Protein AF-A0A2E8SA94-F1 (afdb_monomer)

Secondary structure (DSSP, 8-state):
-----------------HHHHHHHHHHHHHHT-SSHHHHHHHHTT----S--S---S-------SS-HHHHHHHHHHTTT--TTS----------EEHHHHHHHHHHHHH---STT---HHHHSHHHHHHHHHHHHHHHHHHHHHTTSEEEEETTEEEEPTT-S-HHHHHHHHHHHHHS---TT-----SSPPP-

Nearest PDB structures (foldseek):
  9f27-assembly1_A  TM=5.426E-01  e=7.382E-01  Pyrococcus abyssi GE5
  1h16-assembly1_A  TM=3.267E-01  e=9.644E+00  Escherichia coli

Structure (mmCIF, N/CA/C/O backbone):
data_AF-A0A2E8SA94-F1
#
_entry.id   AF-A0A2E8SA94-F1
#
loop_
_atom_site.group_PDB
_atom_site.id
_atom_site.type_symbol
_atom_site.label_atom_id
_atom_site.label_alt_id
_atom_site.label_comp_id
_atom_site.label_asym_id
_atom_site.label_entity_id
_atom_site.label_seq_id
_atom_site.pdbx_PDB_ins_code
_atom_site.Cartn_x
_atom_site.Cartn_y
_atom_site.Cartn_z
_atom_site.occupancy
_atom_site.B_iso_or_equiv
_atom_site.auth_seq_id
_atom_site.auth_comp_id
_atom_site.auth_asym_id
_atom_site.auth_atom_id
_atom_site.pdbx_PDB_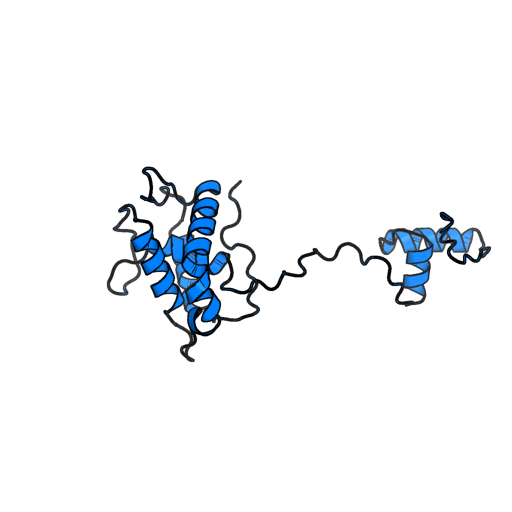model_num
ATOM 1 N N . MET A 1 1 ? 26.915 -44.498 24.559 1.00 33.19 1 MET A N 1
ATOM 2 C CA . MET A 1 1 ? 27.848 -43.756 25.431 1.00 33.19 1 MET A CA 1
ATOM 3 C C . MET A 1 1 ? 28.005 -42.358 24.849 1.00 33.19 1 MET A C 1
ATOM 5 O O . MET A 1 1 ? 28.062 -42.241 23.632 1.00 33.19 1 MET A O 1
ATOM 9 N N . MET A 1 2 ? 27.930 -41.335 25.697 1.00 31.78 2 MET A N 1
ATOM 10 C CA . MET A 1 2 ? 27.998 -39.908 25.361 1.00 31.78 2 MET A CA 1
ATOM 11 C C . MET A 1 2 ? 29.424 -39.448 24.994 1.00 31.78 2 MET A C 1
ATOM 13 O O . MET A 1 2 ? 30.362 -39.855 25.666 1.00 31.78 2 MET A O 1
ATOM 17 N N . VAL A 1 3 ? 29.486 -38.570 23.978 1.00 38.69 3 VAL A N 1
ATOM 18 C CA . VAL A 1 3 ? 30.256 -37.307 23.820 1.00 38.69 3 VAL A CA 1
ATOM 19 C C . VAL A 1 3 ? 31.784 -37.314 24.024 1.00 38.69 3 VAL A C 1
ATOM 21 O O . VAL A 1 3 ? 32.248 -37.439 25.148 1.00 38.69 3 VAL A O 1
ATOM 24 N N . ASP A 1 4 ? 32.532 -36.972 22.960 1.00 34.25 4 ASP A N 1
ATOM 25 C CA . ASP A 1 4 ? 33.248 -35.680 22.926 1.00 34.25 4 ASP A CA 1
ATOM 26 C C . ASP A 1 4 ? 33.405 -35.143 21.482 1.00 34.25 4 ASP A C 1
ATOM 28 O O . ASP A 1 4 ? 34.015 -35.779 20.626 1.00 34.25 4 ASP A O 1
ATOM 32 N N . GLU A 1 5 ? 32.801 -33.983 21.200 1.00 46.50 5 GLU A N 1
ATOM 33 C CA . GLU A 1 5 ? 32.935 -33.221 19.947 1.00 46.50 5 GLU A CA 1
ATOM 34 C C . GLU A 1 5 ? 33.719 -31.930 20.239 1.00 46.50 5 GLU A C 1
ATOM 36 O O . GLU A 1 5 ? 33.147 -30.841 20.345 1.00 46.50 5 GLU A O 1
ATOM 41 N N . SER A 1 6 ? 35.044 -32.011 20.349 1.00 44.12 6 SER A N 1
ATOM 42 C CA . SER A 1 6 ? 35.899 -30.823 20.350 1.00 44.12 6 SER A CA 1
ATOM 43 C C . SER A 1 6 ? 36.385 -30.531 18.923 1.00 44.12 6 SER A C 1
ATOM 45 O O . SER A 1 6 ? 37.249 -31.189 18.355 1.00 44.12 6 SER A O 1
ATOM 47 N N . LYS A 1 7 ? 35.770 -29.519 18.297 1.00 50.12 7 LYS A N 1
ATOM 48 C CA . LYS A 1 7 ? 36.159 -28.971 16.985 1.00 50.12 7 LYS A CA 1
ATOM 49 C C . LYS A 1 7 ? 37.474 -28.195 17.096 1.00 50.12 7 LYS A C 1
ATOM 51 O O . LYS A 1 7 ? 37.457 -26.962 17.156 1.00 50.12 7 LYS A O 1
ATOM 56 N N . GLU A 1 8 ? 38.609 -28.877 17.117 1.00 43.22 8 GLU A N 1
ATOM 57 C CA . GLU A 1 8 ? 39.908 -28.214 17.028 1.00 43.22 8 GLU A CA 1
ATOM 58 C C . GLU A 1 8 ? 40.191 -27.855 15.559 1.00 43.22 8 GLU A C 1
ATOM 60 O O . GLU A 1 8 ? 40.325 -28.712 14.692 1.00 43.22 8 GLU A O 1
ATOM 65 N N . LYS A 1 9 ? 40.157 -26.556 15.236 1.00 57.66 9 LYS A N 1
ATOM 66 C CA . LYS A 1 9 ? 40.514 -26.055 13.900 1.00 57.66 9 LYS A CA 1
ATOM 67 C C . LYS A 1 9 ? 42.035 -26.080 13.771 1.00 57.66 9 LYS A C 1
ATOM 69 O O . LYS A 1 9 ? 42.682 -25.385 14.552 1.00 57.66 9 LYS A O 1
ATOM 74 N N . ASP A 1 10 ? 42.569 -26.773 12.768 1.00 55.94 10 ASP A N 1
ATOM 75 C CA . ASP A 1 10 ? 43.994 -26.730 12.414 1.00 55.94 10 ASP A CA 1
ATOM 76 C C . ASP A 1 10 ? 44.486 -25.276 12.296 1.00 55.94 10 ASP A C 1
ATOM 78 O O . ASP A 1 10 ? 43.977 -24.483 11.497 1.00 55.94 10 ASP A O 1
ATOM 82 N N . ARG A 1 11 ? 45.458 -24.895 13.132 1.00 61.59 11 ARG A N 1
ATOM 83 C CA . ARG A 1 11 ? 46.066 -23.556 13.163 1.00 61.59 11 ARG A CA 1
ATOM 84 C C . ARG A 1 11 ? 47.574 -23.673 12.995 1.00 61.59 11 ARG A C 1
ATOM 86 O O . ARG A 1 11 ? 48.223 -24.439 13.698 1.00 61.59 11 ARG A O 1
ATOM 93 N N . THR A 1 12 ? 48.143 -22.841 12.127 1.00 70.00 12 THR A N 1
ATOM 94 C CA . THR A 1 12 ? 49.596 -22.725 11.937 1.00 70.00 12 THR A CA 1
ATOM 95 C C . THR A 1 12 ? 50.083 -21.367 12.436 1.00 70.00 12 THR A C 1
ATOM 97 O O . THR A 1 12 ? 49.482 -20.335 12.140 1.00 70.00 12 THR A O 1
ATOM 100 N N . HIS A 1 13 ? 51.182 -21.352 13.195 1.00 73.62 13 HIS A N 1
ATOM 101 C CA . HIS A 1 13 ? 51.780 -20.124 13.721 1.00 73.62 13 HIS A CA 1
ATOM 102 C C . HIS A 1 13 ? 52.922 -19.638 12.824 1.00 73.62 13 HIS A C 1
ATOM 104 O O . HIS A 1 13 ? 53.923 -20.329 12.656 1.00 73.62 13 HIS A O 1
ATOM 110 N N . LEU A 1 14 ? 52.793 -18.418 12.296 1.00 72.69 14 LEU A N 1
ATOM 111 C CA . LEU A 1 14 ? 53.833 -17.749 11.513 1.00 72.69 14 LEU A CA 1
ATOM 112 C C . LEU A 1 14 ? 54.508 -16.662 12.352 1.00 72.69 14 LEU A C 1
ATOM 114 O O . LEU A 1 14 ? 53.840 -15.849 12.994 1.00 72.69 14 LEU A O 1
ATOM 118 N N . ARG A 1 15 ? 55.844 -16.632 12.339 1.00 79.19 15 ARG A N 1
ATOM 119 C CA . ARG A 1 15 ? 56.628 -15.541 12.931 1.00 79.19 15 ARG A CA 1
ATOM 120 C C . ARG A 1 15 ? 56.921 -14.502 11.856 1.00 79.19 15 ARG A C 1
ATOM 122 O O . ARG A 1 15 ? 57.431 -14.840 10.796 1.00 79.19 15 ARG A O 1
ATOM 129 N N . VAL A 1 16 ? 56.627 -13.242 12.156 1.00 81.69 16 VAL A N 1
ATOM 130 C CA . VAL A 1 16 ? 56.896 -12.094 11.281 1.00 81.69 16 VAL A CA 1
ATOM 131 C C . VAL A 1 16 ? 57.725 -11.053 12.027 1.00 81.69 16 VAL A C 1
ATOM 133 O O . VAL A 1 16 ? 57.737 -11.028 13.261 1.00 81.69 16 VAL A O 1
ATOM 136 N N . THR A 1 17 ? 58.432 -10.194 11.294 1.00 87.38 17 THR A N 1
ATOM 137 C CA . THR A 1 17 ? 59.214 -9.106 11.895 1.00 87.38 17 THR A CA 1
ATOM 138 C C . THR A 1 17 ? 58.292 -8.033 12.489 1.00 87.38 17 THR A C 1
ATOM 140 O O . THR A 1 17 ? 57.105 -7.940 12.157 1.00 87.38 17 THR A O 1
ATOM 143 N N . LYS A 1 18 ? 58.832 -7.194 13.385 1.00 86.62 18 LYS A N 1
ATOM 144 C CA . LYS A 1 18 ? 58.071 -6.091 14.004 1.00 86.62 18 LYS A CA 1
ATOM 145 C C . LYS A 1 18 ? 57.541 -5.101 12.962 1.00 86.62 18 LYS A C 1
ATOM 147 O O . LYS A 1 18 ? 56.418 -4.624 13.096 1.00 86.62 18 LYS A O 1
ATOM 152 N N . GLU A 1 19 ? 58.323 -4.837 11.921 1.00 88.19 19 GLU A N 1
ATOM 153 C CA . GLU A 1 19 ? 57.958 -3.940 10.821 1.00 88.19 19 GLU A CA 1
ATOM 154 C C . GLU A 1 19 ? 56.791 -4.500 10.004 1.00 88.19 19 GLU A C 1
ATOM 156 O O . GLU A 1 19 ? 55.799 -3.804 9.791 1.00 88.19 19 GLU A O 1
ATOM 161 N N . THR A 1 20 ? 56.847 -5.784 9.630 1.00 81.19 20 THR A N 1
ATOM 162 C CA . THR A 1 20 ? 55.751 -6.453 8.914 1.00 81.19 20 THR A CA 1
ATOM 163 C C . THR A 1 20 ? 54.475 -6.484 9.752 1.00 81.19 20 THR A C 1
ATOM 165 O O . THR A 1 20 ? 53.387 -6.261 9.224 1.00 81.19 20 THR A O 1
ATOM 168 N N . LYS A 1 21 ? 54.592 -6.690 11.071 1.00 85.56 21 LYS A N 1
ATOM 169 C CA . LYS A 1 21 ? 53.446 -6.617 11.984 1.00 85.56 21 LYS A CA 1
ATOM 170 C C . LYS A 1 21 ? 52.814 -5.220 11.988 1.00 85.56 21 LYS A C 1
ATOM 172 O O . LYS A 1 21 ? 51.600 -5.109 11.844 1.00 85.56 21 LYS A O 1
ATOM 177 N N . ALA A 1 22 ? 53.619 -4.164 12.096 1.00 88.19 22 ALA A N 1
ATOM 178 C CA . ALA A 1 22 ? 53.124 -2.786 12.083 1.00 88.19 22 ALA A CA 1
ATOM 179 C C . ALA A 1 22 ? 52.460 -2.416 10.743 1.00 88.19 22 ALA A C 1
ATOM 181 O O . ALA A 1 22 ? 51.414 -1.763 10.720 1.00 88.19 22 ALA A O 1
ATOM 182 N N . ALA A 1 23 ? 53.028 -2.875 9.624 1.00 86.62 23 ALA A N 1
ATOM 183 C CA . ALA A 1 23 ? 52.436 -2.698 8.301 1.00 86.62 23 ALA A CA 1
ATOM 184 C C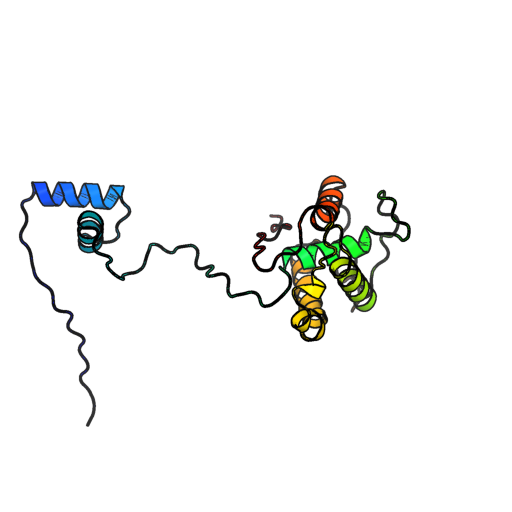 . ALA A 1 23 ? 51.077 -3.410 8.183 1.00 86.62 23 ALA A C 1
ATOM 186 O O . ALA A 1 23 ? 50.117 -2.819 7.682 1.00 86.62 23 ALA A O 1
ATOM 187 N N . LEU A 1 24 ? 50.967 -4.636 8.707 1.00 83.75 24 LEU A N 1
ATOM 188 C CA . LEU A 1 24 ? 49.718 -5.396 8.713 1.00 83.75 24 LEU A CA 1
ATOM 189 C C . LEU A 1 24 ? 48.646 -4.735 9.589 1.00 83.75 24 LEU A C 1
ATOM 191 O O . LEU A 1 24 ? 47.496 -4.639 9.172 1.00 83.75 24 LEU A O 1
ATOM 195 N N . GLU A 1 25 ? 49.008 -4.217 10.764 1.00 85.88 25 GLU A N 1
ATOM 196 C CA . GLU A 1 25 ? 48.082 -3.479 11.637 1.00 85.88 25 GLU A CA 1
ATOM 197 C C . GLU A 1 25 ? 47.567 -2.192 10.971 1.00 85.88 25 GLU A C 1
ATOM 199 O O . GLU A 1 25 ? 46.382 -1.860 11.075 1.00 85.88 25 GLU A O 1
ATOM 204 N N . LYS A 1 26 ? 48.434 -1.475 10.241 1.00 88.19 26 LYS A N 1
ATOM 205 C CA . LYS A 1 26 ? 48.038 -0.299 9.452 1.00 88.19 26 LYS A CA 1
ATOM 206 C C . LYS A 1 26 ? 47.077 -0.685 8.324 1.00 88.19 26 LYS A C 1
ATOM 208 O O . LYS A 1 26 ? 46.043 -0.041 8.157 1.00 88.19 26 LYS A O 1
ATOM 213 N N . TYR A 1 27 ? 47.381 -1.752 7.587 1.00 82.69 27 TYR A N 1
ATOM 214 C CA . TYR A 1 27 ? 46.513 -2.275 6.530 1.00 82.69 27 TYR A CA 1
ATOM 215 C C . TYR A 1 27 ? 45.157 -2.749 7.074 1.00 82.69 27 TYR A C 1
ATOM 217 O O . TYR A 1 27 ? 44.111 -2.447 6.497 1.00 82.69 27 TYR A O 1
ATOM 225 N N . GLN A 1 28 ? 45.151 -3.419 8.230 1.00 80.88 28 GLN A N 1
ATOM 226 C CA . GLN A 1 28 ? 43.938 -3.867 8.908 1.00 80.88 28 GLN A CA 1
ATOM 227 C C . GLN A 1 28 ? 43.015 -2.684 9.239 1.00 80.88 28 GLN A C 1
ATOM 229 O O . GLN A 1 28 ? 41.821 -2.742 8.944 1.00 80.88 28 GLN A O 1
ATOM 234 N N . LYS A 1 29 ? 43.564 -1.594 9.798 1.00 81.56 29 LYS A N 1
ATOM 235 C CA . LYS A 1 29 ? 42.801 -0.369 10.096 1.00 81.56 29 LYS A CA 1
ATOM 236 C C . LYS A 1 29 ? 42.242 0.283 8.833 1.00 81.56 29 LYS A C 1
ATOM 238 O O . LYS A 1 29 ? 41.073 0.654 8.819 1.00 81.56 29 LYS A O 1
ATOM 243 N N . ASN A 1 30 ? 43.046 0.373 7.775 1.00 78.06 30 ASN A N 1
ATOM 244 C CA . ASN A 1 30 ? 42.636 1.000 6.516 1.00 78.06 30 ASN A CA 1
ATOM 245 C C . ASN A 1 30 ? 41.526 0.223 5.792 1.00 78.06 30 ASN A C 1
ATOM 247 O O . ASN A 1 30 ? 40.673 0.829 5.153 1.00 78.06 30 ASN A O 1
ATOM 251 N N . THR A 1 31 ? 41.524 -1.108 5.893 1.00 74.12 31 THR A N 1
ATOM 252 C CA . THR A 1 31 ? 40.539 -1.981 5.226 1.00 74.12 31 THR A CA 1
ATOM 253 C C . THR A 1 31 ? 39.315 -2.305 6.085 1.00 74.12 31 THR A C 1
ATOM 255 O O . THR A 1 31 ? 38.374 -2.932 5.602 1.00 74.12 31 THR A O 1
ATOM 258 N N . GLY A 1 32 ? 39.307 -1.911 7.363 1.00 75.75 32 GLY A N 1
ATOM 259 C CA . GLY A 1 32 ? 38.245 -2.277 8.307 1.00 75.75 32 GLY A CA 1
ATOM 260 C C . GLY A 1 32 ? 38.202 -3.775 8.641 1.00 75.75 32 GLY A C 1
ATOM 261 O O . GLY A 1 32 ? 37.159 -4.288 9.056 1.00 75.75 32 GLY A O 1
ATOM 262 N N . SER A 1 33 ? 39.316 -4.489 8.449 1.00 78.06 33 SER A N 1
ATOM 263 C CA . SER A 1 33 ? 39.426 -5.929 8.708 1.00 78.06 33 SER A CA 1
ATOM 264 C C . SER A 1 33 ? 39.366 -6.223 10.216 1.00 78.06 33 SER A C 1
ATOM 266 O O . SER A 1 33 ? 39.977 -5.526 11.030 1.00 78.06 33 SER A O 1
ATOM 268 N N . LYS A 1 34 ? 38.625 -7.262 10.627 1.00 79.06 34 LYS A N 1
ATOM 269 C CA . LYS A 1 34 ? 38.334 -7.514 12.055 1.00 79.06 34 LYS A CA 1
ATOM 270 C C . LYS A 1 34 ? 39.435 -8.281 12.778 1.00 79.06 34 LYS A C 1
ATOM 272 O O . LYS A 1 34 ? 39.513 -8.217 14.002 1.00 79.06 34 LYS A O 1
ATOM 277 N N . SER A 1 35 ? 40.280 -8.992 12.039 1.00 81.69 35 SER A N 1
ATOM 278 C CA . SER A 1 35 ? 41.414 -9.738 12.576 1.00 81.69 35 SER A CA 1
ATOM 279 C C . SER A 1 35 ? 42.633 -9.634 11.655 1.00 81.69 35 SER A C 1
ATOM 281 O O . SER A 1 35 ? 42.509 -9.281 10.481 1.00 81.69 35 SER A O 1
ATOM 283 N N . ALA A 1 36 ? 43.812 -9.980 12.176 1.00 78.75 36 ALA A N 1
ATOM 284 C CA . ALA A 1 36 ? 45.024 -10.091 11.367 1.00 78.75 36 ALA A CA 1
ATOM 285 C C . ALA A 1 36 ? 44.886 -11.165 10.271 1.00 78.75 36 ALA A C 1
ATOM 287 O O . ALA A 1 36 ? 45.379 -10.975 9.165 1.00 78.75 36 ALA A O 1
ATOM 288 N N . ASN A 1 37 ? 44.159 -12.254 10.545 1.00 78.12 37 ASN A N 1
ATOM 289 C CA . ASN A 1 37 ? 43.902 -13.300 9.555 1.00 78.12 37 ASN A CA 1
ATOM 290 C C . ASN A 1 37 ? 42.972 -12.808 8.438 1.00 78.12 37 ASN A C 1
ATOM 292 O O . ASN A 1 37 ? 43.221 -13.124 7.280 1.00 78.12 37 ASN A O 1
ATOM 296 N N . ASP A 1 38 ? 41.963 -11.989 8.756 1.00 75.62 38 ASP A N 1
ATOM 297 C CA . ASP A 1 38 ? 41.091 -11.360 7.750 1.00 75.62 38 ASP A CA 1
ATOM 298 C C . ASP A 1 38 ? 41.901 -10.401 6.867 1.00 75.62 38 ASP A C 1
ATOM 300 O O . ASP A 1 38 ? 41.734 -10.367 5.652 1.00 75.62 38 ASP A O 1
ATOM 304 N N . ALA A 1 39 ? 42.809 -9.633 7.478 1.00 79.56 39 ALA A N 1
ATOM 305 C CA . ALA A 1 39 ? 43.684 -8.714 6.761 1.00 79.56 39 ALA A CA 1
ATOM 306 C C . ALA A 1 39 ? 44.634 -9.460 5.808 1.00 79.56 39 ALA A C 1
ATOM 308 O O . ALA A 1 39 ? 44.787 -9.048 4.661 1.00 79.56 39 ALA A O 1
ATOM 309 N N . ILE A 1 40 ? 45.226 -10.573 6.255 1.00 80.31 40 ILE A N 1
ATOM 310 C CA . ILE A 1 40 ? 46.081 -11.431 5.420 1.00 80.31 40 ILE A CA 1
ATOM 311 C C . ILE A 1 40 ? 45.269 -12.066 4.287 1.00 80.31 40 ILE A C 1
ATOM 313 O O . ILE A 1 40 ? 45.701 -12.034 3.140 1.00 80.31 40 ILE A O 1
ATOM 317 N N . ALA A 1 41 ? 44.081 -12.595 4.581 1.00 77.88 41 ALA A N 1
ATOM 318 C CA . ALA A 1 41 ? 43.207 -13.194 3.580 1.00 77.88 41 ALA A CA 1
ATOM 319 C C . ALA A 1 41 ? 42.799 -12.199 2.487 1.00 77.88 41 ALA A C 1
ATOM 321 O O . ALA A 1 41 ? 42.881 -12.524 1.308 1.00 77.88 41 ALA A O 1
ATOM 322 N N . ASN A 1 42 ? 42.438 -10.974 2.877 1.00 75.19 42 ASN A N 1
ATOM 323 C CA . ASN A 1 42 ? 42.117 -9.897 1.943 1.00 75.19 42 ASN A CA 1
ATOM 324 C C . ASN A 1 42 ? 43.324 -9.496 1.085 1.00 75.19 42 ASN A C 1
ATOM 326 O O . ASN A 1 42 ? 43.156 -9.187 -0.087 1.00 75.19 42 ASN A O 1
ATOM 330 N N . LEU A 1 43 ? 44.532 -9.479 1.659 1.00 78.81 43 LEU A N 1
ATOM 331 C CA . LEU A 1 43 ? 45.762 -9.125 0.941 1.00 78.81 43 LEU A CA 1
ATOM 332 C C . LEU A 1 43 ? 46.186 -10.205 -0.065 1.00 78.81 43 LEU A C 1
ATOM 334 O O . LEU A 1 43 ? 46.784 -9.888 -1.086 1.00 78.81 43 LEU A O 1
ATOM 338 N N . LEU A 1 44 ? 45.869 -11.466 0.226 1.00 78.38 44 LEU A N 1
ATOM 339 C CA . LEU A 1 44 ? 46.144 -12.616 -0.637 1.00 78.38 44 LEU A CA 1
ATOM 340 C C . LEU A 1 44 ? 44.967 -12.975 -1.561 1.00 78.38 44 LEU A C 1
ATOM 342 O O . LEU A 1 44 ? 45.022 -14.007 -2.222 1.00 78.38 44 LEU A O 1
ATOM 346 N N . GLU A 1 45 ? 43.900 -12.166 -1.567 1.00 71.69 45 GLU A N 1
ATOM 347 C CA . GLU A 1 45 ? 42.654 -12.407 -2.316 1.00 71.69 45 GLU A CA 1
ATOM 348 C C . GLU A 1 45 ? 42.040 -13.800 -2.076 1.00 71.69 45 GLU A C 1
ATOM 350 O O . GLU A 1 45 ? 41.323 -14.353 -2.910 1.00 71.69 45 GLU A O 1
ATOM 355 N N . ILE A 1 46 ? 42.298 -14.384 -0.904 1.00 69.38 46 ILE A N 1
ATOM 356 C CA . ILE A 1 46 ? 41.738 -15.677 -0.527 1.00 69.38 46 ILE A CA 1
ATOM 357 C C . ILE A 1 46 ? 40.280 -15.436 -0.146 1.00 69.38 46 ILE A C 1
ATOM 359 O O . ILE A 1 46 ? 40.005 -14.679 0.791 1.00 69.38 46 ILE A O 1
ATOM 363 N N . ASP A 1 47 ? 39.350 -16.107 -0.837 1.00 56.56 47 ASP A N 1
ATOM 364 C CA . ASP A 1 47 ? 37.916 -16.104 -0.514 1.00 56.56 47 ASP A CA 1
ATOM 365 C C . ASP A 1 47 ? 37.692 -16.856 0.805 1.00 56.56 47 ASP A C 1
ATOM 367 O O . ASP A 1 47 ? 37.251 -18.004 0.875 1.00 56.56 47 ASP A O 1
ATOM 371 N N . THR A 1 48 ? 38.099 -16.219 1.899 1.00 53.06 48 THR A N 1
ATOM 372 C CA . THR A 1 48 ? 37.856 -16.720 3.237 1.00 53.06 48 THR A CA 1
ATOM 373 C C . THR A 1 48 ? 36.377 -16.537 3.506 1.00 53.06 48 THR A C 1
ATOM 375 O O . THR A 1 48 ? 35.874 -15.442 3.748 1.00 53.06 48 THR A O 1
ATOM 378 N N . THR A 1 49 ? 35.640 -17.640 3.455 1.00 49.41 49 THR A N 1
ATOM 379 C CA . THR A 1 49 ? 34.257 -17.704 3.916 1.00 49.41 49 THR A CA 1
ATOM 380 C C . THR A 1 49 ? 34.197 -17.480 5.432 1.00 49.41 49 THR A C 1
ATOM 382 O O . THR A 1 49 ? 33.979 -18.406 6.207 1.00 49.41 49 THR A O 1
ATOM 385 N N . GLN A 1 50 ? 34.387 -16.238 5.876 1.00 46.84 50 GLN A N 1
ATOM 386 C CA . GLN A 1 50 ? 33.962 -15.704 7.166 1.00 46.84 50 GLN A CA 1
ATOM 387 C C . GLN A 1 50 ? 33.471 -14.261 6.988 1.00 46.84 50 GLN A C 1
ATOM 389 O O . GLN A 1 50 ? 33.749 -13.605 5.988 1.00 46.84 50 GLN A O 1
ATOM 394 N N . PRO A 1 51 ? 32.531 -13.838 7.847 1.00 39.84 51 PRO A N 1
ATOM 395 C CA . PRO A 1 51 ? 31.338 -13.145 7.410 1.00 39.84 51 PRO A CA 1
ATOM 396 C C . PRO A 1 51 ? 31.701 -11.758 6.913 1.00 39.84 51 PRO A C 1
ATOM 398 O O . PRO A 1 51 ? 32.030 -10.879 7.719 1.00 39.84 51 PRO A O 1
ATOM 401 N N . LYS A 1 52 ? 31.550 -11.580 5.591 1.00 39.12 52 LYS A N 1
ATOM 402 C CA . LYS A 1 52 ? 31.387 -10.288 4.918 1.00 39.12 52 LYS A CA 1
ATOM 403 C C . LYS A 1 52 ? 30.745 -9.341 5.925 1.00 39.12 52 LYS A C 1
ATOM 405 O O . LYS A 1 52 ? 29.662 -9.659 6.440 1.00 39.12 52 LYS A O 1
ATOM 410 N N . ALA A 1 53 ? 31.455 -8.255 6.268 1.00 39.41 53 ALA A N 1
ATOM 411 C CA . ALA A 1 53 ? 30.921 -7.122 7.026 1.00 39.41 53 ALA A CA 1
ATOM 412 C C . ALA A 1 53 ? 29.449 -7.007 6.678 1.00 39.41 53 ALA A C 1
ATOM 414 O O . ALA A 1 53 ? 29.200 -7.038 5.476 1.00 39.41 53 ALA A O 1
ATOM 415 N N . LYS A 1 54 ? 28.528 -7.036 7.667 1.00 38.72 54 LYS A N 1
ATOM 416 C CA . LYS A 1 54 ? 27.081 -7.173 7.431 1.00 38.72 54 LYS A CA 1
ATOM 417 C C . LYS A 1 54 ? 26.722 -6.300 6.227 1.00 38.72 54 LYS A C 1
ATOM 419 O O . LYS A 1 54 ? 26.439 -5.117 6.389 1.00 38.72 54 LYS A O 1
ATOM 424 N N . LYS A 1 55 ? 26.705 -6.907 5.029 1.00 35.34 55 LYS A N 1
ATOM 425 C CA . LYS A 1 55 ? 25.928 -6.412 3.910 1.00 35.34 55 LYS A CA 1
ATOM 426 C C . LYS A 1 55 ? 24.577 -6.207 4.562 1.00 35.34 55 LYS A C 1
ATOM 428 O O . LYS A 1 55 ? 24.210 -7.103 5.342 1.00 35.34 55 LYS A O 1
ATOM 433 N N . PRO A 1 56 ? 23.902 -5.064 4.364 1.00 34.81 56 PRO A N 1
ATOM 434 C CA . PRO A 1 56 ? 22.574 -4.888 4.916 1.00 34.81 56 PRO A CA 1
ATOM 435 C C . PRO A 1 56 ? 21.849 -6.206 4.661 1.00 34.81 56 PRO A C 1
ATOM 437 O O . PRO A 1 56 ? 21.723 -6.627 3.510 1.00 34.81 56 PRO A O 1
ATOM 440 N N . ARG A 1 57 ? 21.549 -6.965 5.728 1.00 35.59 57 ARG A N 1
ATOM 441 C CA . ARG A 1 57 ? 20.884 -8.268 5.624 1.00 35.59 57 ARG A CA 1
ATOM 442 C C . ARG A 1 57 ? 19.413 -7.971 5.351 1.00 35.59 57 ARG A C 1
ATOM 444 O O . ARG A 1 57 ? 18.540 -8.331 6.121 1.00 35.59 57 ARG A O 1
ATOM 451 N N . ALA A 1 58 ? 19.174 -7.231 4.284 1.00 37.12 58 ALA A N 1
ATOM 452 C CA . ALA A 1 58 ? 18.125 -7.512 3.356 1.00 37.12 58 ALA A CA 1
ATOM 453 C C . ALA A 1 58 ? 18.867 -8.109 2.141 1.00 37.12 58 ALA A C 1
ATOM 455 O O . ALA A 1 58 ? 19.091 -7.457 1.134 1.00 37.12 58 ALA A O 1
ATOM 456 N N . ILE A 1 59 ? 19.336 -9.361 2.197 1.00 35.50 59 ILE A N 1
ATOM 457 C CA . ILE A 1 59 ? 18.503 -10.415 1.592 1.00 35.50 59 ILE A CA 1
ATOM 458 C C . ILE A 1 59 ? 17.051 -9.997 1.762 1.00 35.50 59 ILE A C 1
ATOM 460 O O . ILE A 1 59 ? 16.443 -10.271 2.796 1.00 35.50 59 ILE A O 1
ATOM 464 N N . TYR A 1 60 ? 16.562 -9.184 0.822 1.00 39.59 60 TYR A N 1
ATOM 465 C CA . TYR A 1 60 ? 15.141 -8.964 0.687 1.00 39.59 60 TYR A CA 1
ATOM 466 C C . TYR A 1 60 ? 14.595 -10.377 0.605 1.00 39.59 60 TYR A C 1
ATOM 468 O O . TYR A 1 60 ? 14.846 -11.077 -0.374 1.00 39.59 60 TYR A O 1
ATOM 476 N N . LYS A 1 61 ? 13.985 -10.856 1.699 1.00 37.00 61 LYS A N 1
ATOM 477 C CA . LYS A 1 61 ? 13.120 -12.024 1.614 1.00 37.00 61 LYS A CA 1
ATOM 478 C C . LYS A 1 61 ? 12.255 -11.717 0.410 1.00 37.00 61 LYS A C 1
ATOM 480 O O . LYS A 1 61 ? 11.688 -10.624 0.397 1.00 37.00 61 LYS A O 1
ATOM 485 N N . GLU A 1 62 ? 12.261 -12.589 -0.595 1.00 43.62 62 GLU A N 1
ATOM 486 C CA . GLU A 1 62 ? 11.373 -12.443 -1.741 1.00 43.62 62 GLU A CA 1
ATOM 487 C C . GLU A 1 62 ? 9.995 -12.118 -1.185 1.00 43.62 62 GLU A C 1
ATOM 489 O O . GLU A 1 62 ? 9.346 -12.944 -0.537 1.00 43.62 62 GLU A O 1
ATOM 494 N N . HIS A 1 63 ? 9.608 -10.856 -1.326 1.00 54.16 63 HIS A N 1
ATOM 495 C CA . HIS A 1 63 ? 8.288 -10.431 -0.946 1.00 54.16 63 HIS A CA 1
ATOM 496 C C . HIS A 1 63 ? 7.407 -11.004 -2.040 1.00 54.16 63 HIS A C 1
ATOM 498 O O . HIS A 1 63 ? 7.487 -10.579 -3.192 1.00 54.16 63 HIS A O 1
ATOM 504 N N . LYS A 1 64 ? 6.657 -12.057 -1.711 1.00 67.25 64 LYS A N 1
ATOM 505 C CA . LYS A 1 64 ? 5.802 -12.779 -2.659 1.00 67.25 64 LYS A CA 1
ATOM 506 C C . LYS A 1 64 ? 4.531 -11.977 -2.957 1.00 67.25 64 LYS A C 1
ATOM 508 O O . LYS A 1 64 ? 3.434 -12.487 -2.777 1.00 67.25 64 LYS A O 1
ATOM 513 N N . GLY A 1 65 ? 4.668 -10.711 -3.341 1.00 77.75 65 GLY A N 1
ATOM 514 C CA . GLY A 1 65 ? 3.541 -9.814 -3.549 1.00 77.75 65 GLY A CA 1
ATOM 515 C C . GLY A 1 65 ? 3.946 -8.402 -3.940 1.00 77.75 65 GLY A C 1
ATOM 516 O O . GLY A 1 65 ? 5.125 -8.081 -4.087 1.00 77.75 65 GLY A O 1
ATOM 517 N N . VAL A 1 66 ? 2.937 -7.546 -4.068 1.00 84.62 66 VAL A N 1
ATOM 518 C CA . VAL A 1 66 ? 3.114 -6.132 -4.407 1.00 84.62 66 VAL A CA 1
ATOM 519 C C . VAL A 1 66 ? 3.915 -5.425 -3.302 1.00 84.62 66 VAL A C 1
ATOM 521 O O . VAL A 1 66 ? 3.610 -5.624 -2.120 1.00 84.62 66 VAL A O 1
ATOM 524 N N . PRO A 1 67 ? 4.927 -4.597 -3.634 1.00 85.94 67 PRO A N 1
ATOM 525 C CA . PRO A 1 67 ? 5.730 -3.896 -2.636 1.00 85.94 67 PRO A CA 1
ATOM 526 C C . PRO A 1 67 ? 4.882 -3.070 -1.660 1.00 85.94 67 PRO A C 1
ATOM 528 O O . PRO A 1 67 ? 3.942 -2.382 -2.057 1.00 85.94 67 PRO A O 1
ATOM 531 N N . ALA A 1 68 ? 5.259 -3.073 -0.377 1.00 85.75 68 ALA A N 1
ATOM 532 C CA . ALA A 1 68 ? 4.513 -2.389 0.686 1.00 85.75 68 ALA A CA 1
ATOM 533 C C . ALA A 1 68 ? 4.251 -0.905 0.384 1.00 85.75 68 ALA A C 1
ATOM 535 O O . ALA A 1 68 ? 3.160 -0.412 0.644 1.00 85.75 68 ALA A O 1
ATOM 536 N N . ALA A 1 69 ? 5.239 -0.211 -0.190 1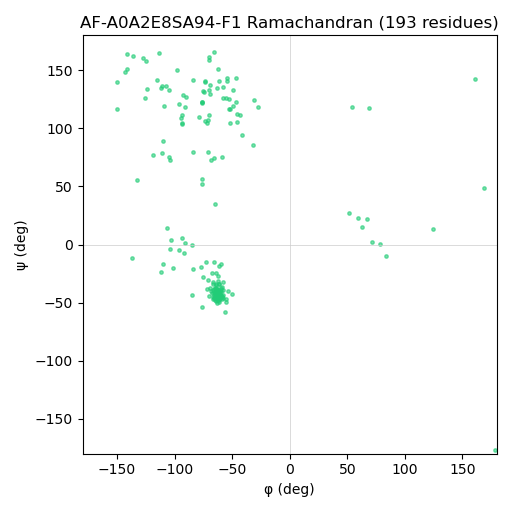.00 84.44 69 ALA A N 1
ATOM 537 C CA . ALA A 1 69 ? 5.128 1.202 -0.539 1.00 84.44 69 ALA A CA 1
ATOM 538 C C . ALA A 1 69 ? 4.065 1.471 -1.617 1.00 84.44 69 ALA A C 1
ATOM 540 O O . ALA A 1 69 ? 3.391 2.494 -1.563 1.00 84.44 69 ALA A O 1
ATOM 541 N N . ILE A 1 70 ? 3.895 0.542 -2.564 1.00 87.62 70 ILE A N 1
ATOM 542 C CA . ILE A 1 70 ? 2.868 0.628 -3.605 1.00 87.62 70 ILE A CA 1
ATOM 543 C C . ILE A 1 70 ? 1.485 0.433 -2.975 1.00 87.62 70 ILE A C 1
ATOM 545 O O . ILE A 1 70 ? 0.577 1.215 -3.234 1.00 87.62 70 ILE A O 1
ATOM 549 N N . VAL A 1 71 ? 1.327 -0.552 -2.085 1.00 90.12 71 VAL A N 1
ATOM 550 C CA . VAL A 1 71 ? 0.048 -0.761 -1.385 1.00 90.12 71 VAL A CA 1
ATOM 551 C C . VAL A 1 71 ? -0.292 0.419 -0.473 1.00 90.12 71 VAL A C 1
ATOM 553 O O . VAL A 1 71 ? -1.434 0.868 -0.462 1.00 90.12 71 VAL A O 1
ATOM 556 N N . ASP A 1 72 ? 0.685 0.965 0.254 1.00 89.50 72 ASP A N 1
ATOM 557 C CA . ASP A 1 72 ? 0.477 2.151 1.088 1.00 89.50 72 ASP A CA 1
ATOM 558 C C . ASP A 1 72 ? 0.018 3.356 0.257 1.00 89.50 72 ASP A C 1
ATOM 560 O O . ASP A 1 72 ? -0.927 4.044 0.640 1.00 89.50 72 ASP A O 1
ATOM 564 N N . ALA A 1 73 ? 0.656 3.589 -0.895 1.00 87.25 73 ALA A N 1
ATOM 565 C CA . ALA A 1 73 ? 0.261 4.645 -1.818 1.00 87.25 73 ALA A CA 1
ATOM 566 C C . ALA A 1 73 ? -1.175 4.436 -2.323 1.00 87.25 73 ALA A C 1
ATOM 568 O O . ALA A 1 73 ? -1.978 5.363 -2.262 1.00 87.25 73 ALA A O 1
ATOM 569 N N . ALA A 1 74 ? -1.534 3.213 -2.728 1.00 89.00 74 ALA A N 1
ATOM 570 C CA . ALA A 1 74 ? -2.895 2.882 -3.156 1.00 89.00 74 ALA A CA 1
ATOM 571 C C . ALA A 1 74 ? -3.941 3.118 -2.048 1.00 89.00 74 ALA A C 1
ATOM 573 O O . ALA A 1 74 ? -5.030 3.618 -2.325 1.00 89.00 74 ALA A O 1
ATOM 574 N N . ILE A 1 75 ? -3.613 2.806 -0.787 1.00 90.88 75 ILE A N 1
ATOM 575 C CA . ILE A 1 75 ? -4.494 3.088 0.356 1.00 90.88 75 ILE A CA 1
ATOM 576 C C . ILE A 1 75 ? -4.702 4.595 0.501 1.00 90.88 75 ILE A C 1
ATOM 578 O O . ILE A 1 75 ? -5.839 5.045 0.582 1.00 90.88 75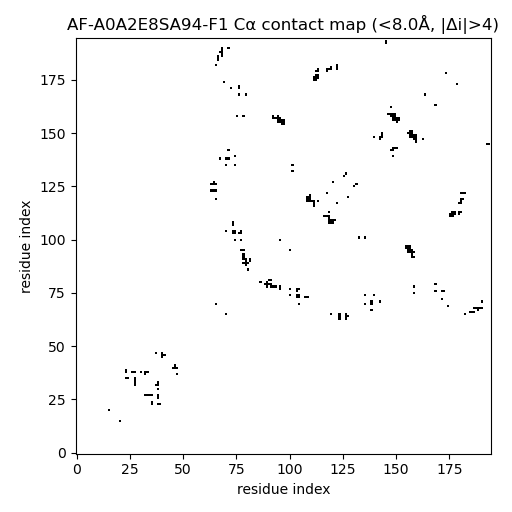 ILE A O 1
ATOM 582 N N . LEU A 1 76 ? -3.629 5.389 0.512 1.00 87.19 76 LEU A N 1
ATOM 583 C CA . LEU A 1 76 ? -3.738 6.840 0.689 1.00 87.19 76 LEU A CA 1
ATOM 584 C C . LEU A 1 76 ? -4.499 7.514 -0.459 1.00 87.19 76 LEU A C 1
ATOM 586 O O . LEU A 1 76 ? -5.266 8.446 -0.223 1.00 87.19 76 LEU A O 1
ATOM 590 N N . LEU A 1 77 ? -4.364 6.995 -1.682 1.00 83.00 77 LEU A N 1
ATOM 591 C CA . LEU A 1 77 ? -5.103 7.492 -2.841 1.00 83.00 77 LEU A CA 1
ATOM 592 C C . LEU A 1 77 ? -6.625 7.265 -2.755 1.00 83.00 77 LEU A C 1
ATOM 594 O O . LEU A 1 77 ? -7.382 7.927 -3.467 1.00 83.00 77 LEU A O 1
ATOM 598 N N . CYS A 1 78 ? -7.111 6.410 -1.845 1.00 85.62 78 CYS A N 1
ATOM 599 C CA . CYS A 1 78 ? -8.551 6.209 -1.631 1.00 85.62 78 CYS A CA 1
ATOM 600 C C . CYS A 1 78 ? -9.285 7.482 -1.163 1.00 85.62 78 CYS A C 1
ATOM 602 O O . CYS A 1 78 ? -10.512 7.549 -1.269 1.00 85.62 78 CYS A O 1
ATOM 604 N N . TRP A 1 79 ? -8.557 8.480 -0.649 1.00 80.19 79 TRP A N 1
ATOM 605 C CA . TRP A 1 79 ? -9.089 9.784 -0.233 1.00 80.19 79 TRP A CA 1
ATOM 606 C C . TRP A 1 79 ? -8.783 10.922 -1.216 1.00 80.19 79 TRP A C 1
ATOM 608 O O . TRP A 1 79 ? -9.235 12.044 -0.995 1.00 80.19 79 TRP A O 1
ATOM 618 N N . THR A 1 80 ? -8.021 10.666 -2.283 1.00 69.94 80 THR A N 1
ATOM 619 C CA . THR A 1 80 ? -7.556 11.709 -3.215 1.00 69.94 80 THR A CA 1
ATOM 620 C C . THR A 1 80 ? -8.194 11.601 -4.597 1.00 69.94 80 THR A C 1
ATOM 622 O O . THR A 1 80 ? -8.272 12.603 -5.304 1.00 69.94 80 THR A O 1
ATOM 625 N N . LEU A 1 81 ? -8.670 10.413 -4.982 1.00 55.53 81 LEU A N 1
ATOM 626 C CA . LEU A 1 81 ? -9.342 10.178 -6.255 1.00 55.53 81 LEU A CA 1
ATOM 627 C C . LEU A 1 81 ? -10.856 10.312 -6.085 1.00 55.53 81 LEU A C 1
ATOM 629 O O . LEU A 1 81 ? -11.491 9.456 -5.465 1.00 55.53 81 LEU A O 1
ATOM 633 N N . ASP A 1 82 ? -11.433 11.358 -6.675 1.00 49.00 82 ASP A N 1
ATOM 634 C CA . ASP A 1 82 ? -12.867 11.395 -6.950 1.00 49.00 82 ASP A CA 1
ATOM 635 C C . ASP A 1 82 ? -13.143 11.002 -8.408 1.00 49.00 82 ASP A C 1
ATOM 637 O O . ASP A 1 82 ? -12.300 11.168 -9.299 1.00 49.00 82 ASP A O 1
ATOM 641 N N . LYS A 1 83 ? -14.317 10.406 -8.633 1.00 42.12 83 LYS A N 1
ATOM 642 C CA . LYS A 1 83 ? -14.770 9.913 -9.942 1.00 42.12 8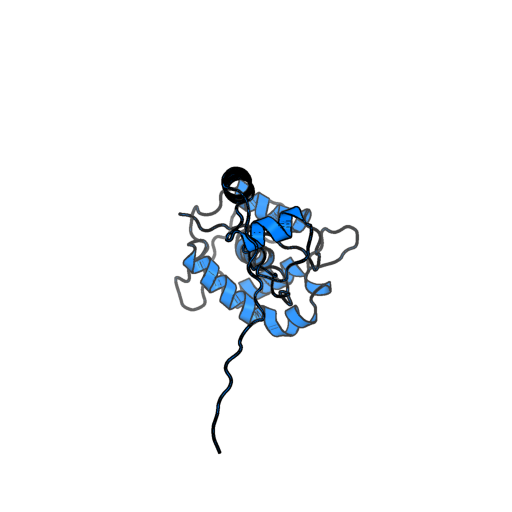3 LYS A CA 1
ATOM 643 C C . LYS A 1 83 ? -14.650 11.037 -10.977 1.00 42.12 83 LYS A C 1
ATOM 645 O O . LYS A 1 83 ? -15.239 12.088 -10.760 1.00 42.12 83 LYS A O 1
ATOM 650 N N . ASN A 1 84 ? -13.947 10.781 -12.087 1.00 41.59 84 ASN A N 1
ATOM 651 C CA . ASN A 1 84 ? -13.938 11.531 -13.367 1.00 41.59 84 ASN A CA 1
ATOM 652 C C . ASN A 1 84 ? -12.568 12.033 -13.868 1.00 41.59 84 ASN A C 1
ATOM 654 O O . ASN A 1 84 ? -12.522 12.790 -14.830 1.00 41.59 84 ASN A O 1
ATOM 658 N N . GLY A 1 85 ? -11.445 11.565 -13.316 1.00 44.81 85 GLY A N 1
ATOM 659 C CA . GLY A 1 85 ? -10.157 11.609 -14.033 1.00 44.81 85 GLY A CA 1
ATOM 660 C C . GLY A 1 85 ? -9.503 12.988 -14.199 1.00 44.81 85 GLY A C 1
ATOM 661 O O . GLY A 1 85 ? -8.426 13.073 -14.780 1.00 44.81 85 GLY A O 1
ATOM 662 N N . THR A 1 86 ? -10.084 14.056 -13.656 1.00 41.44 86 THR A N 1
ATOM 663 C CA . THR A 1 86 ? -9.405 15.345 -13.487 1.00 41.44 86 THR A CA 1
ATOM 664 C C . THR A 1 86 ? -8.816 15.428 -12.089 1.00 41.44 86 THR A C 1
ATOM 666 O O . THR A 1 86 ? -9.531 15.557 -11.096 1.00 41.44 86 THR A O 1
ATOM 669 N N . THR A 1 87 ? -7.492 15.353 -12.022 1.00 53.03 87 THR A N 1
ATOM 670 C CA . THR A 1 87 ? -6.692 15.774 -10.875 1.00 53.03 87 THR A CA 1
ATOM 671 C C . THR A 1 87 ? -7.099 17.200 -10.502 1.00 53.03 87 THR A C 1
ATOM 673 O O . THR A 1 87 ? -6.995 18.082 -11.341 1.00 53.03 87 THR A O 1
ATOM 676 N N . TYR A 1 88 ? -7.652 17.406 -9.303 1.00 44.91 88 TYR A N 1
ATOM 677 C CA . TYR A 1 88 ? -7.299 18.450 -8.327 1.00 44.91 88 TYR A CA 1
ATOM 678 C C . TYR A 1 88 ? -8.413 18.680 -7.287 1.00 44.91 88 TYR A C 1
ATOM 680 O O . TYR A 1 88 ? -9.602 18.711 -7.583 1.00 44.91 88 TYR A O 1
ATOM 688 N N . GLN A 1 89 ? -7.927 18.928 -6.066 1.00 39.22 89 GLN A N 1
ATOM 689 C CA . GLN A 1 89 ? -8.590 19.158 -4.780 1.00 39.22 89 GLN A CA 1
ATOM 690 C C . GLN A 1 89 ? -9.320 17.971 -4.146 1.00 39.22 89 GLN A C 1
ATOM 692 O O . GLN A 1 89 ? -10.324 17.465 -4.632 1.00 39.22 89 GLN A O 1
ATOM 697 N N . ILE A 1 90 ? -8.798 17.621 -2.966 1.00 50.03 90 ILE A N 1
ATOM 698 C CA . ILE A 1 90 ? -9.316 16.697 -1.958 1.00 50.03 90 ILE A CA 1
ATOM 699 C C . ILE A 1 90 ? -10.702 17.190 -1.503 1.00 50.03 90 ILE A C 1
ATOM 701 O O . ILE A 1 90 ? -10.861 17.788 -0.441 1.00 50.03 90 ILE A O 1
ATOM 705 N N . LYS A 1 91 ? -11.731 17.008 -2.328 1.00 37.88 91 LYS A N 1
ATOM 706 C CA . LYS A 1 91 ? -13.125 17.281 -1.969 1.00 37.88 91 LYS A CA 1
ATOM 707 C C . LYS A 1 91 ? -13.826 15.964 -1.709 1.00 37.88 91 LYS A C 1
ATOM 709 O O . LYS A 1 91 ? -14.646 15.494 -2.477 1.00 37.88 91 LYS A O 1
ATOM 714 N N . GLY A 1 92 ? -13.473 15.376 -0.574 1.00 48.75 92 GLY A N 1
ATOM 715 C CA . GLY A 1 92 ? -14.083 14.139 -0.123 1.00 48.75 92 GLY A CA 1
ATOM 716 C C . GLY A 1 92 ? -13.352 13.514 1.050 1.00 48.75 92 GLY A C 1
ATOM 717 O O . GLY A 1 92 ? -13.107 12.313 1.025 1.00 48.75 92 GLY A O 1
ATOM 718 N N . PHE A 1 93 ? -13.041 14.296 2.094 1.00 61.72 93 PHE A N 1
ATOM 719 C CA . PHE A 1 93 ? -12.595 13.813 3.416 1.00 61.72 93 PHE A CA 1
ATOM 720 C C . PHE A 1 93 ? -13.693 13.013 4.141 1.00 61.72 93 PHE A C 1
ATOM 722 O O . PHE A 1 93 ? -13.868 13.111 5.353 1.00 61.72 93 PHE A O 1
ATOM 729 N N . ARG A 1 94 ? -14.501 12.255 3.398 1.00 76.69 94 ARG A N 1
ATOM 730 C CA . ARG A 1 94 ? -15.413 11.302 3.990 1.00 76.69 94 ARG A CA 1
ATOM 731 C C . ARG A 1 94 ? -14.577 10.118 4.435 1.00 76.69 94 ARG A C 1
ATOM 733 O O . ARG A 1 94 ? -13.756 9.592 3.679 1.00 76.69 94 ARG A O 1
ATOM 740 N N . ASP A 1 95 ? -14.822 9.703 5.662 1.00 85.88 95 ASP A N 1
ATOM 741 C CA . ASP A 1 95 ? -14.258 8.474 6.173 1.00 85.88 95 ASP A CA 1
ATOM 742 C C . ASP A 1 95 ? -14.599 7.297 5.253 1.00 85.88 95 ASP A C 1
ATOM 744 O O . ASP A 1 95 ? -15.690 7.225 4.680 1.00 85.88 95 ASP A O 1
ATOM 748 N N . LYS A 1 96 ? -13.653 6.373 5.112 1.00 87.56 96 LYS A N 1
ATOM 749 C CA . LYS A 1 96 ? -13.808 5.182 4.281 1.00 87.56 96 LYS A CA 1
ATOM 750 C C . LYS A 1 96 ? -13.978 3.966 5.164 1.00 87.56 96 LYS A C 1
ATOM 752 O O . LYS A 1 96 ? -13.266 3.774 6.153 1.00 87.56 96 LYS A O 1
ATOM 757 N N . THR A 1 97 ? -14.913 3.112 4.788 1.00 91.69 97 THR A N 1
ATOM 758 C CA . THR A 1 97 ? -15.007 1.770 5.350 1.00 91.69 97 THR A CA 1
ATOM 759 C C . THR A 1 97 ? -13.845 0.908 4.858 1.00 91.69 97 THR A C 1
ATOM 761 O O . THR A 1 97 ? -13.255 1.164 3.806 1.00 91.69 97 THR A O 1
ATOM 764 N N . ARG A 1 98 ? -13.534 -0.171 5.588 1.00 92.12 98 ARG A N 1
ATOM 765 C CA . ARG A 1 98 ? -12.560 -1.184 5.136 1.00 92.12 98 ARG A CA 1
ATOM 766 C C . ARG A 1 98 ? -12.852 -1.675 3.710 1.00 92.12 98 ARG A C 1
ATOM 768 O O . ARG A 1 98 ? -11.928 -1.829 2.921 1.00 92.12 98 ARG A O 1
ATOM 775 N N . VAL A 1 99 ? -14.125 -1.911 3.389 1.00 91.69 99 VAL A N 1
ATOM 776 C CA . VAL A 1 99 ? -14.552 -2.430 2.079 1.00 91.69 99 VAL A CA 1
ATOM 777 C C . VAL A 1 99 ? -14.274 -1.420 0.967 1.00 91.69 99 VAL A C 1
ATOM 779 O O . VAL A 1 99 ? -13.739 -1.792 -0.073 1.00 91.69 99 VAL A O 1
ATOM 782 N N . GLU A 1 100 ? -14.566 -0.138 1.194 1.00 90.69 100 GLU A N 1
ATOM 783 C CA . GLU A 1 100 ? -14.263 0.919 0.222 1.00 90.69 100 GLU A CA 1
ATOM 784 C C . GLU A 1 100 ? -12.757 1.057 -0.025 1.00 90.69 100 GLU A C 1
ATOM 786 O O . GLU A 1 100 ? -12.343 1.227 -1.170 1.00 90.69 100 GLU A O 1
ATOM 791 N N . ILE A 1 101 ? -11.936 0.941 1.024 1.00 91.94 101 ILE A N 1
ATOM 792 C CA . ILE A 1 101 ? -10.472 0.975 0.895 1.00 91.94 101 ILE A CA 1
ATOM 793 C C . ILE A 1 101 ? -9.985 -0.217 0.081 1.00 91.94 101 ILE A C 1
ATOM 795 O O . ILE A 1 101 ? -9.213 -0.044 -0.856 1.00 91.94 101 ILE A O 1
ATOM 799 N N . LEU A 1 102 ? -10.444 -1.423 0.409 1.00 93.12 102 LEU A N 1
ATOM 800 C CA . LEU A 1 102 ? -10.053 -2.631 -0.308 1.00 93.12 102 LEU A CA 1
ATOM 801 C C . LEU A 1 102 ? -10.409 -2.537 -1.798 1.00 93.12 102 LEU A C 1
ATOM 803 O O . LEU A 1 102 ? -9.574 -2.828 -2.654 1.00 93.12 102 LEU A O 1
ATOM 807 N N . GLN A 1 103 ? -11.616 -2.058 -2.113 1.00 90.94 103 GLN A N 1
ATOM 808 C CA . GLN A 1 103 ? -12.046 -1.836 -3.491 1.00 90.94 103 GLN A CA 1
ATOM 809 C C . GLN A 1 103 ? -11.189 -0.774 -4.193 1.00 90.94 103 GLN A C 1
ATOM 811 O O . GLN A 1 103 ? -10.805 -0.963 -5.350 1.00 90.94 103 GLN A O 1
ATOM 816 N N . GLY A 1 104 ? -10.867 0.326 -3.507 1.00 89.44 104 GLY A N 1
ATOM 817 C CA . GLY A 1 104 ? -10.012 1.390 -4.035 1.00 89.44 104 GLY A CA 1
ATOM 818 C C . GLY A 1 104 ? -8.593 0.905 -4.329 1.00 89.44 104 GLY A C 1
ATOM 819 O O . GLY A 1 104 ? -8.078 1.134 -5.425 1.00 89.44 104 GLY A O 1
ATOM 820 N N . VAL A 1 105 ? -7.995 0.149 -3.404 1.00 91.44 105 VAL A N 1
ATOM 821 C CA . VAL A 1 105 ? -6.675 -0.473 -3.581 1.00 91.44 105 VAL A CA 1
ATOM 822 C C . VAL A 1 105 ? -6.702 -1.455 -4.747 1.00 91.44 105 VAL A C 1
ATOM 824 O O . VAL A 1 105 ? -5.867 -1.359 -5.642 1.00 91.44 105 VAL A O 1
ATOM 827 N N . SER A 1 106 ? -7.685 -2.357 -4.781 1.00 91.31 106 SER A N 1
ATOM 828 C CA . SER A 1 106 ? -7.851 -3.335 -5.860 1.00 91.31 106 SER A CA 1
ATOM 829 C C . SER A 1 106 ? -7.943 -2.661 -7.233 1.00 91.31 106 SER A C 1
ATOM 831 O O . SER A 1 106 ? -7.238 -3.044 -8.167 1.00 91.31 106 SER A O 1
ATOM 833 N N . THR A 1 107 ? -8.762 -1.610 -7.337 1.00 89.00 107 THR A N 1
ATOM 834 C CA . THR A 1 107 ? -8.935 -0.826 -8.568 1.00 89.00 107 THR A CA 1
ATOM 835 C C . THR A 1 107 ? -7.627 -0.152 -8.973 1.00 89.00 107 THR A C 1
ATOM 837 O O . THR A 1 107 ? -7.195 -0.283 -10.111 1.00 89.00 107 THR A O 1
ATOM 840 N N . THR A 1 108 ? -6.946 0.502 -8.031 1.00 86.81 108 THR A N 1
ATOM 841 C CA . THR A 1 108 ? -5.685 1.212 -8.292 1.00 86.81 108 THR A CA 1
ATOM 842 C C . THR A 1 108 ? -4.590 0.262 -8.776 1.00 86.81 108 THR A C 1
ATOM 844 O O . THR A 1 108 ? -3.902 0.559 -9.745 1.00 86.81 108 THR A O 1
ATOM 847 N N . LEU A 1 109 ? -4.457 -0.912 -8.153 1.00 88.94 109 LEU A N 1
ATOM 848 C CA . LEU A 1 109 ? -3.472 -1.927 -8.545 1.00 88.94 109 LEU A CA 1
ATOM 849 C C . LEU A 1 109 ? -3.818 -2.646 -9.860 1.00 88.94 109 LEU A C 1
ATOM 851 O O . LEU A 1 109 ? -2.950 -3.312 -10.424 1.00 88.94 109 LEU A O 1
ATOM 855 N N . SER A 1 110 ? -5.064 -2.520 -10.326 1.00 87.81 110 SER A N 1
ATOM 856 C CA . SER A 1 110 ? -5.543 -3.038 -11.614 1.00 87.81 110 SER A CA 1
ATOM 857 C C . SER A 1 110 ? -5.523 -1.979 -12.721 1.00 87.81 110 SER A C 1
ATOM 859 O O . SER A 1 110 ? -5.819 -2.297 -13.868 1.00 87.81 110 SER A O 1
ATOM 861 N N . ASN A 1 111 ? -5.193 -0.726 -12.401 1.00 81.38 111 ASN A N 1
ATOM 862 C CA . ASN A 1 111 ? -5.001 0.311 -13.403 1.00 81.38 111 ASN A CA 1
ATOM 863 C C . ASN A 1 111 ? -3.573 0.237 -13.941 1.00 81.38 111 ASN A C 1
ATOM 865 O O . ASN A 1 111 ? -2.621 0.009 -13.193 1.00 81.38 111 ASN A O 1
ATOM 869 N N . SER A 1 112 ? -3.431 0.462 -15.243 1.00 70.56 112 SER A N 1
ATOM 870 C CA . SER A 1 112 ? -2.136 0.543 -15.901 1.00 70.56 112 SER A CA 1
ATOM 871 C C . SER A 1 112 ? -2.024 1.856 -16.655 1.00 70.56 112 SER A C 1
ATOM 873 O O . SER A 1 112 ? -2.875 2.183 -17.482 1.00 70.56 112 SER A O 1
ATOM 875 N N . PHE A 1 113 ? -0.956 2.587 -16.360 1.00 67.00 113 PHE A N 1
ATOM 876 C CA . PHE A 1 113 ? -0.460 3.681 -17.190 1.00 67.00 113 PHE A CA 1
ATOM 877 C C . PHE A 1 113 ? 0.782 3.245 -17.990 1.00 67.00 113 PHE A C 1
ATOM 879 O O . PHE A 1 113 ? 1.360 4.052 -18.713 1.00 67.00 113 PHE A O 1
ATOM 886 N N . ASP A 1 114 ? 1.173 1.966 -17.880 1.00 67.81 114 ASP A N 1
ATOM 887 C CA . ASP A 1 114 ? 2.214 1.355 -18.704 1.00 67.81 114 ASP A CA 1
ATOM 888 C C . ASP A 1 114 ? 1.684 1.227 -20.147 1.00 67.81 114 ASP A C 1
ATOM 890 O O . ASP A 1 114 ? 0.590 0.688 -20.349 1.00 67.81 114 ASP A O 1
ATOM 894 N N . PRO A 1 115 ? 2.429 1.685 -21.170 1.00 64.06 115 PRO A N 1
ATOM 895 C CA . PRO A 1 115 ? 2.054 1.508 -22.574 1.00 64.06 115 PRO A CA 1
ATOM 896 C C . PRO A 1 115 ? 1.913 0.037 -23.004 1.00 64.06 115 PRO A C 1
ATOM 898 O O . PRO A 1 115 ? 1.312 -0.240 -24.039 1.00 64.06 115 PRO A O 1
ATOM 901 N N . ARG A 1 116 ? 2.448 -0.918 -22.232 1.00 70.25 116 ARG A N 1
ATOM 902 C CA . ARG A 1 116 ? 2.267 -2.369 -22.431 1.00 70.25 116 ARG A CA 1
ATOM 903 C C . ARG A 1 116 ? 1.064 -2.933 -21.670 1.00 70.25 116 ARG A C 1
ATOM 905 O O . ARG A 1 116 ? 0.824 -4.134 -21.734 1.00 70.25 116 ARG A O 1
ATOM 912 N N . HIS A 1 117 ? 0.331 -2.080 -20.956 1.00 66.56 117 HIS A N 1
ATOM 913 C CA . HIS A 1 117 ? -0.853 -2.403 -20.164 1.00 66.56 117 HIS A CA 1
ATOM 914 C C . HIS A 1 117 ? -0.638 -3.433 -19.042 1.00 66.56 117 HIS A C 1
ATOM 916 O O . HIS A 1 117 ? -1.607 -4.040 -18.590 1.00 66.56 117 HIS A O 1
ATOM 922 N N . ASN A 1 118 ? 0.589 -3.620 -18.536 1.00 78.75 118 ASN A N 1
ATOM 923 C CA . ASN A 1 118 ? 0.794 -4.485 -17.371 1.00 78.75 118 ASN A CA 1
ATOM 924 C C . ASN A 1 118 ? 0.293 -3.797 -16.102 1.00 78.75 118 ASN A C 1
ATOM 926 O O . ASN A 1 118 ? 0.524 -2.602 -15.898 1.00 78.75 118 ASN A O 1
ATOM 930 N N . THR A 1 119 ? -0.348 -4.555 -15.218 1.00 84.94 119 THR A N 1
ATOM 931 C CA . THR A 1 119 ? -0.785 -4.076 -13.902 1.00 84.94 119 THR A CA 1
ATOM 932 C C . THR A 1 119 ? -0.025 -4.774 -12.773 1.00 84.94 119 THR A C 1
ATOM 934 O O . THR A 1 119 ? 0.592 -5.830 -12.946 1.00 84.94 119 THR A O 1
ATOM 937 N N . TRP A 1 120 ? -0.092 -4.214 -11.562 1.00 86.81 120 TRP A N 1
ATOM 938 C CA . TRP A 1 120 ? 0.418 -4.899 -10.369 1.00 86.81 120 TRP A CA 1
ATOM 939 C C . TRP A 1 120 ? -0.333 -6.206 -10.100 1.00 86.81 120 TRP A C 1
ATOM 941 O O . TRP A 1 120 ? 0.265 -7.167 -9.610 1.00 86.81 120 TRP A O 1
ATOM 951 N N . LYS A 1 121 ? -1.621 -6.260 -10.452 1.00 88.06 121 LYS A N 1
ATOM 952 C CA . LYS A 1 121 ? -2.434 -7.472 -10.366 1.00 88.06 121 LYS A CA 1
ATOM 953 C C . LYS A 1 121 ? -1.924 -8.574 -11.303 1.00 88.06 121 LYS A C 1
ATOM 955 O O . LYS A 1 121 ? -1.781 -9.707 -10.852 1.00 88.06 121 LYS A O 1
ATOM 960 N N . ASP A 1 122 ? -1.568 -8.243 -12.543 1.00 86.62 122 ASP A N 1
ATOM 961 C CA . ASP A 1 122 ? -1.081 -9.225 -13.532 1.00 86.62 122 ASP A CA 1
ATOM 962 C C . ASP A 1 122 ? 0.273 -9.827 -13.145 1.00 86.62 122 ASP A C 1
ATOM 964 O O . ASP A 1 122 ? 0.560 -10.994 -13.417 1.00 86.62 122 ASP A O 1
ATOM 968 N N . LEU A 1 123 ? 1.118 -9.049 -12.466 1.00 84.56 123 LEU A N 1
ATOM 969 C CA . LEU A 1 123 ? 2.412 -9.533 -11.991 1.00 84.56 123 LEU A CA 1
ATOM 970 C C . LEU A 1 123 ? 2.308 -10.447 -10.770 1.00 84.56 123 LEU A C 1
ATOM 972 O O . LEU A 1 123 ? 3.176 -11.308 -10.583 1.00 84.56 123 LEU A O 1
ATOM 976 N N . TYR A 1 124 ? 1.275 -10.264 -9.948 1.00 85.62 124 TYR A N 1
ATOM 977 C CA . TYR A 1 124 ? 1.093 -10.970 -8.681 1.00 85.62 124 TYR A CA 1
ATOM 978 C C . TYR A 1 124 ? -0.332 -11.535 -8.511 1.00 85.62 124 TYR A C 1
ATOM 980 O O . TYR A 1 124 ? -0.967 -11.276 -7.484 1.00 85.62 124 TYR A O 1
ATOM 988 N N . PRO A 1 125 ? -0.838 -12.352 -9.454 1.00 87.31 125 PRO A N 1
ATOM 989 C CA . PRO A 1 125 ? -2.238 -12.784 -9.460 1.00 87.31 125 PRO A CA 1
ATOM 990 C C . PRO A 1 125 ? -2.593 -13.615 -8.221 1.00 87.31 125 PRO A C 1
ATOM 992 O O . PRO A 1 125 ? -3.552 -13.306 -7.519 1.00 87.31 125 PRO A O 1
ATOM 995 N N . ALA A 1 126 ? -1.754 -14.597 -7.870 1.00 86.94 126 ALA A N 1
ATOM 996 C CA . ALA A 1 126 ? -1.972 -15.442 -6.694 1.00 86.94 126 ALA A CA 1
ATOM 997 C C . ALA A 1 126 ? -1.964 -14.644 -5.380 1.00 86.94 126 ALA A C 1
ATOM 999 O O . ALA A 1 126 ? -2.766 -14.898 -4.488 1.00 86.94 126 ALA A O 1
ATOM 1000 N N . TRP A 1 127 ? -1.078 -13.651 -5.261 1.00 89.00 127 TRP A N 1
ATOM 1001 C CA . TRP A 1 127 ? -1.036 -12.788 -4.080 1.00 89.00 127 TRP A CA 1
ATOM 1002 C C . TRP A 1 127 ? -2.296 -11.926 -3.972 1.00 89.00 127 TRP A C 1
ATOM 1004 O O . TRP A 1 127 ? -2.820 -11.732 -2.877 1.00 89.00 127 TRP A O 1
ATOM 1014 N N . PHE A 1 128 ? -2.794 -11.428 -5.103 1.00 88.06 128 PHE A N 1
ATOM 1015 C CA . PHE A 1 128 ? -3.999 -10.612 -5.139 1.00 88.06 128 PHE A CA 1
ATOM 1016 C C . PHE A 1 128 ? -5.225 -11.398 -4.661 1.00 88.06 128 PHE A C 1
ATOM 1018 O O . PHE A 1 128 ? -6.004 -10.889 -3.863 1.00 88.06 128 PHE A O 1
ATOM 1025 N N . GLU A 1 129 ? -5.364 -12.651 -5.098 1.00 85.88 129 GLU A N 1
ATOM 1026 C CA . GLU A 1 129 ? -6.477 -13.525 -4.708 1.00 85.88 129 GLU A CA 1
ATOM 1027 C C . GLU A 1 129 ? -6.388 -14.001 -3.255 1.00 85.88 129 GLU A C 1
ATOM 1029 O O . GLU A 1 129 ? -7.403 -14.111 -2.574 1.00 85.88 129 GLU A O 1
ATOM 1034 N N . GLN A 1 130 ? -5.180 -14.300 -2.775 1.00 88.44 130 GLN A N 1
ATOM 1035 C CA . GLN A 1 130 ? -5.001 -15.018 -1.510 1.00 88.44 130 GLN A CA 1
ATOM 1036 C C . GLN A 1 130 ? -4.629 -14.113 -0.337 1.00 88.44 130 GLN A C 1
ATOM 1038 O O . GLN A 1 130 ? -4.732 -14.534 0.812 1.00 88.44 130 GLN A O 1
ATOM 1043 N N . SER A 1 131 ? -4.112 -12.910 -0.593 1.00 88.56 131 SER A N 1
ATOM 1044 C CA . SER A 1 131 ? -3.419 -12.130 0.441 1.00 88.56 131 SER A CA 1
ATOM 1045 C C . SER A 1 131 ? -3.766 -10.647 0.471 1.00 88.56 131 SER A C 1
ATOM 1047 O O . SER A 1 131 ? -3.394 -9.989 1.443 1.00 88.56 131 SER A O 1
ATOM 1049 N N . LEU A 1 132 ? -4.461 -10.103 -0.536 1.00 90.88 132 LEU A N 1
ATOM 1050 C CA . LEU A 1 132 ? -4.727 -8.663 -0.618 1.00 90.88 132 LEU A CA 1
ATOM 1051 C C . LEU A 1 132 ? -5.429 -8.132 0.641 1.00 90.88 132 LEU A C 1
ATOM 1053 O O . LEU A 1 132 ? -4.958 -7.164 1.233 1.00 90.88 132 LEU A O 1
ATOM 1057 N N . ASP A 1 133 ? -6.501 -8.791 1.077 1.00 92.75 133 ASP A N 1
ATOM 1058 C CA . ASP A 1 133 ? -7.301 -8.403 2.243 1.00 92.75 133 ASP A CA 1
ATOM 1059 C C . ASP A 1 133 ? -6.484 -8.284 3.531 1.00 92.75 133 ASP A C 1
ATOM 1061 O O . ASP A 1 133 ? -6.440 -7.224 4.161 1.00 92.75 133 ASP A O 1
ATOM 1065 N N . GLU A 1 134 ? -5.818 -9.373 3.922 1.00 91.94 134 GLU A N 1
ATOM 1066 C CA . GLU A 1 134 ? -5.018 -9.412 5.147 1.00 91.94 134 GLU A CA 1
ATOM 1067 C C . GLU A 1 134 ? -3.837 -8.437 5.058 1.00 91.94 134 GLU A C 1
ATOM 1069 O O . GLU A 1 134 ? -3.473 -7.769 6.033 1.00 91.94 134 GLU A O 1
ATOM 1074 N N . TYR A 1 135 ? -3.239 -8.311 3.871 1.00 91.56 135 TYR A N 1
ATOM 1075 C CA . TYR A 1 135 ? -2.131 -7.396 3.666 1.00 91.56 135 TYR A CA 1
ATOM 1076 C C . TYR A 1 135 ? -2.571 -5.940 3.812 1.00 91.56 135 TYR A C 1
ATOM 1078 O O . TYR A 1 135 ? -1.912 -5.187 4.531 1.00 91.56 135 TYR A O 1
ATOM 1086 N N . VAL A 1 136 ? -3.700 -5.550 3.210 1.00 93.38 136 VAL A N 1
ATOM 1087 C CA . VAL A 1 136 ? -4.291 -4.213 3.367 1.00 93.38 136 VAL A CA 1
ATOM 1088 C C . VAL A 1 136 ? -4.581 -3.923 4.839 1.00 93.38 136 VAL A C 1
ATOM 1090 O O . VAL A 1 136 ? -4.201 -2.857 5.318 1.00 93.38 136 VAL A O 1
ATOM 1093 N N . ASP A 1 137 ? -5.129 -4.872 5.602 1.00 92.88 137 ASP A N 1
ATOM 1094 C CA . ASP A 1 137 ? -5.356 -4.688 7.044 1.00 92.88 137 ASP A CA 1
ATOM 1095 C C . ASP A 1 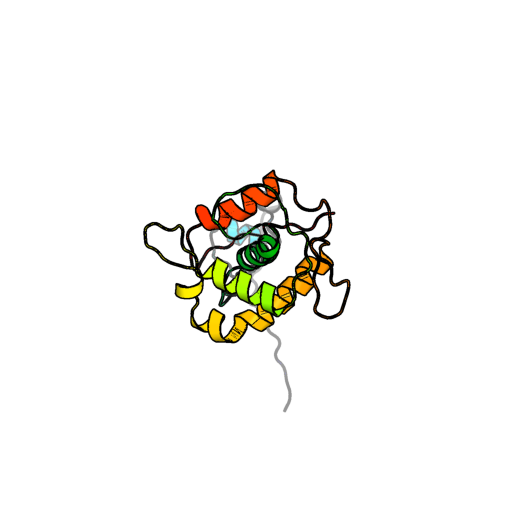137 ? -4.057 -4.427 7.820 1.00 92.88 137 ASP A C 1
ATOM 1097 O O . ASP A 1 137 ? -3.988 -3.551 8.692 1.00 92.88 137 ASP A O 1
ATOM 1101 N N . ASN A 1 138 ? -2.994 -5.163 7.493 1.00 91.50 138 ASN A N 1
ATOM 1102 C CA . ASN A 1 138 ? -1.678 -4.958 8.090 1.00 91.50 138 ASN A CA 1
ATOM 1103 C C . ASN A 1 138 ? -1.085 -3.592 7.709 1.00 91.50 138 ASN A C 1
ATOM 1105 O O . ASN A 1 138 ? -0.489 -2.918 8.559 1.00 91.50 138 ASN A O 1
ATOM 1109 N N . ARG A 1 139 ? -1.281 -3.145 6.464 1.00 92.56 139 ARG A N 1
ATOM 1110 C CA . ARG A 1 139 ? -0.851 -1.815 6.010 1.00 92.56 139 ARG A CA 1
ATOM 1111 C C . ARG A 1 139 ? -1.650 -0.694 6.670 1.00 92.56 139 ARG A C 1
ATOM 1113 O O . ARG A 1 139 ? -1.037 0.266 7.125 1.00 92.56 139 ARG A O 1
ATOM 1120 N N . LEU A 1 140 ? -2.962 -0.842 6.858 1.00 92.81 140 LEU A N 1
ATOM 1121 C CA . LEU A 1 140 ? -3.794 0.124 7.586 1.00 92.81 140 LEU A CA 1
ATOM 1122 C C . LEU A 1 140 ? -3.312 0.322 9.031 1.00 92.81 140 LEU A C 1
ATOM 1124 O O . LEU A 1 140 ? -3.133 1.454 9.482 1.00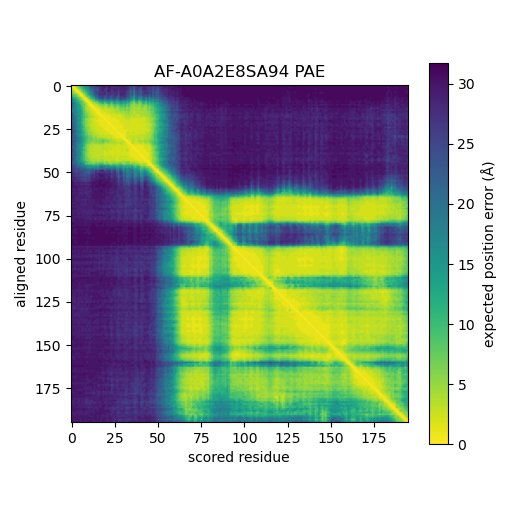 92.81 140 LEU A O 1
ATOM 1128 N N . LYS A 1 141 ? -2.996 -0.767 9.748 1.00 92.06 141 LYS A N 1
ATOM 1129 C CA . LYS A 1 141 ? -2.382 -0.689 11.089 1.00 92.06 141 LYS A CA 1
ATOM 1130 C C . LYS A 1 141 ? -1.036 0.045 11.061 1.00 92.06 141 LYS A C 1
ATOM 1132 O O . LYS A 1 141 ? -0.750 0.836 11.961 1.00 92.06 141 LYS A O 1
ATOM 1137 N N . SER A 1 142 ? -0.214 -0.209 10.040 1.00 89.94 142 SER A N 1
ATOM 1138 C CA . SER A 1 142 ? 1.079 0.462 9.859 1.00 89.94 142 SER A CA 1
ATOM 1139 C C . SER A 1 142 ? 0.915 1.961 9.601 1.00 89.94 142 SER A C 1
ATOM 1141 O O . SER A 1 142 ? 1.596 2.760 10.237 1.00 89.94 142 SER A O 1
ATOM 1143 N N . LEU A 1 143 ? 0.022 2.347 8.688 1.00 88.69 143 LEU A N 1
ATOM 1144 C CA . LEU A 1 143 ? -0.246 3.742 8.339 1.00 88.69 143 LEU A CA 1
ATOM 1145 C C . LEU A 1 143 ? -0.839 4.509 9.522 1.00 88.69 143 LEU A C 1
ATOM 1147 O O . LEU A 1 143 ? -0.428 5.640 9.766 1.00 88.69 143 LEU A O 1
ATOM 1151 N N . LYS A 1 144 ? -1.706 3.866 10.317 1.00 89.69 144 LYS A N 1
ATOM 1152 C CA . LYS A 1 144 ? -2.208 4.438 11.571 1.00 89.69 144 LYS A CA 1
ATOM 1153 C C . LYS A 1 144 ? -1.098 4.710 12.574 1.00 89.69 144 LYS A C 1
ATOM 1155 O O . LYS A 1 144 ? -1.018 5.801 13.123 1.00 89.69 144 LYS A O 1
ATOM 1160 N N . ARG A 1 145 ? -0.209 3.736 12.802 1.00 88.31 145 ARG A N 1
ATOM 1161 C CA . ARG A 1 145 ? 0.930 3.906 13.722 1.00 88.31 145 ARG A CA 1
ATOM 1162 C C . ARG A 1 145 ? 1.835 5.072 13.314 1.00 88.31 145 ARG A C 1
ATOM 1164 O O . ARG A 1 145 ? 2.418 5.713 14.175 1.00 88.31 145 ARG A O 1
ATOM 1171 N N . ARG A 1 146 ? 1.940 5.331 12.012 1.00 84.69 146 ARG A N 1
ATOM 1172 C CA . ARG A 1 146 ? 2.728 6.426 11.427 1.00 84.69 146 ARG A CA 1
ATOM 1173 C C . ARG A 1 146 ? 1.991 7.761 11.375 1.00 84.69 146 ARG A C 1
ATOM 1175 O O . ARG A 1 146 ? 2.532 8.731 10.861 1.00 84.69 146 ARG A O 1
ATOM 1182 N N . GLY A 1 147 ? 0.750 7.794 11.844 1.00 85.38 147 GLY A N 1
ATOM 1183 C CA . GLY A 1 147 ? -0.076 8.988 11.881 1.00 85.38 147 GLY A CA 1
ATOM 1184 C C . GLY A 1 147 ? -0.807 9.312 10.583 1.00 85.38 147 GLY A C 1
ATOM 1185 O O . GLY A 1 147 ? -1.687 10.148 10.646 1.00 85.38 147 GLY A O 1
ATOM 1186 N N . PHE A 1 148 ? -0.536 8.661 9.442 1.00 85.06 148 PHE A N 1
ATOM 1187 C CA . PHE A 1 148 ? -1.136 9.031 8.143 1.00 85.06 148 PHE A CA 1
ATOM 1188 C C . PHE A 1 148 ? -2.664 8.927 8.098 1.00 85.06 148 PHE A C 1
ATOM 1190 O O . PHE A 1 148 ? -3.333 9.699 7.408 1.00 85.06 148 PHE A O 1
ATOM 1197 N N . ILE A 1 149 ? -3.208 7.958 8.825 1.00 88.50 149 ILE A N 1
ATOM 1198 C CA . ILE A 1 149 ? -4.642 7.702 8.919 1.00 88.50 149 ILE A CA 1
ATOM 1199 C C . ILE A 1 149 ? -5.017 7.442 10.372 1.00 88.50 149 ILE A C 1
ATOM 1201 O O . ILE A 1 149 ? -4.176 7.081 11.193 1.00 88.50 149 ILE A O 1
ATOM 1205 N N . ASP A 1 150 ? -6.298 7.550 10.676 1.00 88.19 150 ASP A N 1
ATOM 1206 C CA . ASP A 1 150 ? -6.853 7.164 11.962 1.00 88.19 150 ASP A CA 1
ATOM 1207 C C . ASP A 1 150 ? -8.040 6.214 11.775 1.00 88.19 150 ASP A C 1
ATOM 1209 O O . ASP A 1 150 ? -8.636 6.129 10.704 1.00 88.19 150 ASP A O 1
ATOM 1213 N N . ASN A 1 151 ? -8.378 5.477 12.827 1.00 88.75 151 ASN A N 1
ATOM 1214 C CA . ASN A 1 151 ? -9.584 4.665 12.915 1.00 88.75 151 ASN A CA 1
ATOM 1215 C C . ASN A 1 151 ? -10.420 5.203 14.080 1.00 88.75 151 ASN A C 1
ATOM 1217 O O . ASN A 1 151 ? -10.378 4.646 15.178 1.00 88.75 151 ASN A O 1
ATOM 1221 N N . LYS A 1 152 ? -11.109 6.329 13.847 1.00 75.69 152 LYS A N 1
ATOM 1222 C CA . LYS A 1 152 ? -11.924 7.031 14.857 1.00 75.69 152 LYS A CA 1
ATOM 1223 C C . LYS A 1 152 ? -13.111 6.200 15.335 1.00 75.69 152 LYS A C 1
ATOM 1225 O O . LYS A 1 152 ? -13.645 6.418 16.418 1.00 75.69 152 LYS A O 1
ATOM 1230 N N . SER A 1 153 ? -13.559 5.261 14.511 1.00 81.44 153 SER A N 1
ATOM 1231 C CA . SER A 1 153 ? -14.625 4.318 14.825 1.00 81.44 153 SER A CA 1
ATOM 1232 C C . SER A 1 153 ? -14.299 2.972 14.200 1.00 81.44 153 SER A C 1
ATOM 1234 O O . SER A 1 153 ? -13.660 2.901 13.150 1.00 81.44 153 SER A O 1
ATOM 1236 N N . LYS A 1 154 ? -14.730 1.887 14.850 1.00 83.19 154 LYS A N 1
ATOM 1237 C CA . LYS A 1 154 ? -14.396 0.521 14.433 1.00 83.19 154 LYS A CA 1
ATOM 1238 C C . LYS A 1 154 ? -14.733 0.311 12.952 1.00 83.19 154 LYS A C 1
ATOM 1240 O O . LYS A 1 154 ? -15.892 0.379 12.561 1.00 83.19 154 LYS A O 1
ATOM 1245 N N . GLY A 1 155 ? -13.709 0.051 12.137 1.00 82.62 155 GLY A N 1
ATOM 1246 C CA . GLY A 1 155 ? -13.859 -0.204 10.696 1.00 82.62 155 GLY A CA 1
ATOM 1247 C C . GLY A 1 155 ? -14.069 1.034 9.812 1.00 82.62 155 GLY A C 1
ATOM 1248 O O . GLY A 1 155 ? -14.167 0.879 8.595 1.00 82.62 155 GLY A O 1
ATOM 1249 N N . ILE A 1 156 ? -14.090 2.233 10.401 1.00 88.81 156 ILE A N 1
ATOM 1250 C CA . ILE A 1 156 ? -14.192 3.527 9.721 1.00 88.81 156 ILE A CA 1
ATOM 1251 C C . ILE A 1 156 ? -12.846 4.245 9.833 1.00 88.81 156 ILE A C 1
ATOM 1253 O O . ILE A 1 156 ? -12.357 4.508 10.934 1.00 88.81 156 ILE A O 1
ATOM 1257 N N . TRP A 1 157 ? -12.238 4.532 8.689 1.00 90.81 157 TRP A N 1
ATOM 1258 C CA . TRP A 1 157 ? -10.909 5.120 8.596 1.00 90.81 157 TRP A CA 1
ATOM 1259 C C . TRP A 1 157 ? -10.981 6.551 8.083 1.00 90.81 157 TRP A C 1
ATOM 1261 O O . TRP A 1 157 ? -11.680 6.838 7.113 1.00 90.81 157 TRP A O 1
ATOM 1271 N N . SER A 1 158 ? -10.211 7.429 8.710 1.00 87.25 158 SER A N 1
ATOM 1272 C CA . SER A 1 158 ? -10.082 8.834 8.339 1.00 87.25 158 SER A CA 1
ATOM 1273 C C . SER A 1 158 ? -8.659 9.104 7.881 1.00 87.25 158 SER A C 1
ATOM 1275 O O . SER A 1 158 ? -7.711 8.627 8.505 1.00 87.25 158 SER A O 1
ATOM 1277 N N . MET A 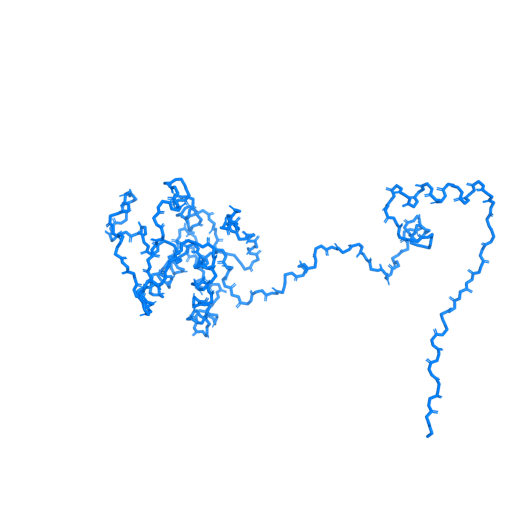1 159 ? -8.487 9.930 6.855 1.00 83.81 159 MET A N 1
ATOM 1278 C CA . MET A 1 159 ? -7.186 10.540 6.596 1.00 83.81 159 MET A CA 1
ATOM 1279 C C . MET A 1 159 ? -6.897 11.561 7.698 1.00 83.81 159 MET A C 1
ATOM 1281 O O . MET A 1 159 ? -7.772 12.361 8.042 1.00 83.81 159 MET A O 1
ATOM 1285 N N . ALA A 1 160 ? -5.701 11.543 8.277 1.00 76.12 160 ALA A N 1
ATOM 1286 C CA . ALA A 1 160 ? -5.356 12.567 9.250 1.00 76.12 160 ALA A CA 1
ATOM 1287 C C . ALA A 1 160 ? -5.070 13.900 8.531 1.00 76.12 160 ALA A C 1
ATOM 1289 O O . ALA A 1 160 ? -4.375 13.960 7.512 1.00 76.12 160 ALA A O 1
ATOM 1290 N N . MET A 1 161 ? -5.696 14.967 9.036 1.00 56.72 161 MET A N 1
ATOM 1291 C CA . MET A 1 161 ? -5.713 16.293 8.412 1.00 56.72 161 MET A CA 1
ATOM 1292 C C . MET A 1 161 ? -4.296 16.867 8.298 1.00 56.72 161 MET A C 1
ATOM 1294 O O . MET A 1 161 ? -3.500 16.736 9.224 1.00 56.72 161 MET A O 1
ATOM 1298 N N . ASN A 1 162 ? -4.004 17.537 7.178 1.00 62.19 162 ASN A N 1
ATOM 1299 C CA . ASN A 1 162 ? -2.733 18.224 6.890 1.00 62.19 162 ASN A CA 1
ATOM 1300 C C . ASN A 1 162 ? -1.487 17.329 6.831 1.00 62.19 162 ASN A C 1
ATOM 1302 O O . ASN A 1 162 ? -0.369 17.837 6.877 1.00 62.19 162 ASN A O 1
ATOM 1306 N N . ILE A 1 163 ? -1.650 16.008 6.736 1.00 66.12 163 ILE A N 1
ATOM 1307 C CA . ILE A 1 163 ? -0.487 15.128 6.683 1.00 66.12 163 ILE A CA 1
ATOM 1308 C C . ILE A 1 163 ? 0.163 15.171 5.315 1.00 66.12 163 ILE A C 1
ATOM 1310 O O . ILE A 1 163 ? 1.355 15.439 5.257 1.00 66.12 163 ILE A O 1
ATOM 1314 N N . LEU A 1 164 ? -0.571 14.944 4.231 1.00 69.75 164 LEU A N 1
ATOM 1315 C CA . LEU A 1 164 ? 0.029 15.041 2.905 1.00 69.75 164 LEU A CA 1
ATOM 1316 C C . LEU A 1 164 ? -0.106 16.457 2.358 1.00 69.75 164 LEU A C 1
ATOM 1318 O O . LEU A 1 164 ? -1.214 16.989 2.273 1.00 69.75 164 LEU A O 1
ATOM 1322 N N . SER A 1 165 ? 1.015 17.044 1.948 1.00 71.12 165 SER A N 1
ATOM 1323 C CA . SER A 1 165 ? 1.000 18.237 1.110 1.00 71.12 165 SER A CA 1
ATOM 1324 C C . SER A 1 165 ? 0.406 17.920 -0.271 1.00 71.12 165 SER A C 1
ATOM 1326 O O . SER A 1 165 ? 0.257 16.756 -0.670 1.00 71.12 165 SER A O 1
ATOM 1328 N N . ALA A 1 166 ? 0.064 18.964 -1.029 1.00 68.81 166 ALA A N 1
ATOM 1329 C CA . ALA A 1 166 ? -0.351 18.802 -2.421 1.00 68.81 166 ALA A CA 1
ATOM 1330 C C . ALA A 1 166 ? 0.741 18.102 -3.253 1.00 68.81 166 ALA A C 1
ATOM 1332 O O . ALA A 1 166 ? 0.427 17.210 -4.038 1.00 68.81 166 ALA A O 1
ATOM 1333 N N . ASP A 1 167 ? 2.013 18.429 -3.009 1.00 72.12 167 ASP A N 1
ATOM 1334 C CA . ASP A 1 167 ? 3.160 17.823 -3.694 1.00 72.12 167 ASP A CA 1
ATOM 1335 C C . ASP A 1 167 ? 3.335 16.347 -3.329 1.00 72.12 167 ASP A C 1
ATOM 1337 O O . ASP A 1 167 ? 3.561 15.513 -4.204 1.00 72.12 167 ASP A O 1
ATOM 1341 N N . GLU A 1 168 ? 3.172 15.989 -2.052 1.00 74.81 168 GLU A N 1
ATOM 1342 C CA . GLU A 1 168 ? 3.215 14.590 -1.613 1.00 74.81 168 GLU A CA 1
ATOM 1343 C C . GLU A 1 168 ? 2.061 13.789 -2.227 1.00 74.81 168 GLU A C 1
ATOM 1345 O O . GLU A 1 168 ? 2.251 12.663 -2.682 1.00 74.81 168 GLU A O 1
ATOM 1350 N N . THR A 1 169 ? 0.870 14.384 -2.315 1.00 71.56 169 THR A N 1
ATOM 1351 C CA . THR A 1 169 ? -0.288 13.765 -2.975 1.00 71.56 169 THR A CA 1
ATOM 1352 C C . THR A 1 169 ? -0.039 13.560 -4.471 1.00 71.56 169 THR A C 1
ATOM 1354 O O . THR A 1 169 ? -0.329 12.492 -5.014 1.00 71.56 169 THR A O 1
ATOM 1357 N N . GLN A 1 170 ? 0.547 14.555 -5.137 1.00 73.25 170 GLN A N 1
ATOM 1358 C CA . GLN A 1 170 ? 0.922 14.471 -6.545 1.00 73.25 170 GLN A CA 1
ATOM 1359 C C . GLN A 1 170 ? 1.999 13.402 -6.776 1.00 73.25 170 GLN A C 1
ATOM 1361 O O . GLN A 1 170 ? 1.921 12.643 -7.741 1.00 73.25 170 GLN A O 1
ATOM 1366 N N . MET A 1 171 ? 2.967 13.285 -5.865 1.00 76.69 171 MET A N 1
ATOM 1367 C CA . MET A 1 171 ? 3.987 12.239 -5.900 1.00 76.69 171 MET A CA 1
ATOM 1368 C C . MET A 1 171 ? 3.365 10.837 -5.801 1.00 76.69 171 MET A C 1
ATOM 1370 O O . MET A 1 171 ? 3.769 9.943 -6.544 1.00 76.69 171 MET A O 1
ATOM 1374 N N . LEU A 1 172 ? 2.359 10.641 -4.938 1.00 77.69 172 LEU A N 1
ATOM 1375 C CA . LEU A 1 172 ? 1.628 9.370 -4.841 1.00 77.69 172 LEU A CA 1
ATOM 1376 C C . LEU A 1 172 ? 0.938 8.990 -6.151 1.00 77.69 172 LEU A C 1
ATOM 1378 O O . LEU A 1 172 ? 0.980 7.826 -6.543 1.00 77.69 172 LEU A O 1
ATOM 1382 N N . LEU A 1 173 ? 0.345 9.959 -6.849 1.00 74.81 173 LEU A N 1
ATOM 1383 C CA . LEU A 1 173 ? -0.248 9.727 -8.168 1.00 74.81 173 LEU A CA 1
ATOM 1384 C C . LEU A 1 173 ? 0.822 9.362 -9.200 1.00 74.81 173 LEU A C 1
ATOM 1386 O O . LEU A 1 173 ? 0.676 8.386 -9.932 1.00 74.81 173 LEU A O 1
ATOM 1390 N N . TYR A 1 174 ? 1.928 10.103 -9.220 1.00 76.56 174 TYR A N 1
ATOM 1391 C CA . TYR A 1 174 ? 3.033 9.876 -10.147 1.00 76.56 174 TYR A CA 1
ATOM 1392 C C . TYR A 1 174 ? 3.706 8.519 -9.988 1.00 76.56 174 TYR A C 1
ATOM 1394 O O . TYR A 1 174 ? 4.198 7.983 -10.976 1.00 76.56 174 TYR A O 1
ATOM 1402 N N . ILE A 1 175 ? 3.666 7.916 -8.802 1.00 77.38 175 ILE A N 1
ATOM 1403 C CA . ILE A 1 175 ? 4.113 6.533 -8.620 1.00 77.38 175 ILE A CA 1
ATOM 1404 C C . ILE A 1 175 ? 3.326 5.582 -9.522 1.00 77.38 175 ILE A C 1
ATOM 1406 O O . ILE A 1 175 ? 3.931 4.777 -10.211 1.00 77.38 175 ILE A O 1
ATOM 1410 N N . PHE A 1 176 ? 2.003 5.699 -9.600 1.00 76.25 176 PHE A N 1
ATOM 1411 C CA . PHE A 1 176 ? 1.211 4.807 -10.454 1.00 76.25 176 PHE A CA 1
ATOM 1412 C C . PHE A 1 176 ? 1.275 5.160 -11.940 1.00 76.25 176 PHE A C 1
ATOM 1414 O O . PHE A 1 176 ? 0.987 4.305 -12.771 1.00 76.25 176 PHE A O 1
ATOM 1421 N N . VAL A 1 177 ? 1.664 6.393 -12.271 1.00 72.06 177 VAL A N 1
ATOM 1422 C CA . VAL A 1 177 ? 1.805 6.847 -13.661 1.00 72.06 177 VAL A CA 1
ATOM 1423 C C . VAL A 1 177 ? 3.169 6.480 -14.249 1.00 72.06 177 VAL A C 1
ATOM 1425 O O . VAL A 1 177 ? 3.235 6.037 -15.388 1.00 72.06 177 VAL A O 1
ATOM 1428 N N . TYR A 1 178 ? 4.254 6.664 -13.493 1.00 71.50 178 TYR A N 1
ATOM 1429 C CA . TYR A 1 178 ? 5.622 6.582 -14.018 1.00 71.50 178 TYR A CA 1
ATOM 1430 C C . TYR A 1 178 ? 6.413 5.370 -13.536 1.00 71.50 178 TYR A C 1
ATOM 1432 O O . TYR A 1 178 ? 7.451 5.055 -14.117 1.00 71.50 178 TYR A O 1
ATOM 1440 N N . ILE A 1 179 ? 5.976 4.701 -12.467 1.00 76.12 179 ILE A N 1
ATOM 1441 C CA . ILE A 1 179 ? 6.635 3.482 -12.007 1.00 76.12 179 ILE A CA 1
ATOM 1442 C C . ILE A 1 179 ? 5.929 2.289 -12.636 1.00 76.12 179 ILE A C 1
ATOM 1444 O O . ILE A 1 179 ? 4.847 1.884 -12.207 1.00 76.12 179 ILE A O 1
ATOM 1448 N N . GLU A 1 180 ? 6.582 1.710 -13.640 1.00 74.25 180 GLU A N 1
ATOM 1449 C CA . GLU A 1 180 ? 6.134 0.471 -14.266 1.00 74.25 180 GLU A CA 1
ATOM 1450 C C . GLU A 1 180 ? 6.036 -0.655 -13.220 1.00 74.25 180 GLU A C 1
ATOM 1452 O O . GLU A 1 180 ? 6.952 -0.833 -12.399 1.00 74.25 180 GLU A O 1
ATOM 1457 N N . PRO A 1 181 ? 4.949 -1.448 -13.230 1.00 76.38 181 PRO A N 1
ATOM 1458 C CA . PRO A 1 181 ? 4.870 -2.647 -12.415 1.00 76.38 181 PRO A CA 1
ATOM 1459 C C . PRO A 1 181 ? 6.061 -3.570 -12.706 1.00 76.38 181 PRO A C 1
ATOM 1461 O O . PRO A 1 181 ? 6.311 -3.945 -13.850 1.00 76.38 181 PRO A O 1
ATOM 1464 N N . HIS A 1 182 ? 6.804 -3.968 -11.668 1.00 73.44 182 HIS A N 1
ATOM 1465 C CA . HIS A 1 182 ? 7.963 -4.848 -11.833 1.00 73.44 182 HIS A CA 1
ATOM 1466 C C . HIS A 1 182 ? 8.208 -5.740 -10.610 1.00 73.44 182 HIS A C 1
ATOM 1468 O O . HIS A 1 182 ? 8.134 -5.291 -9.465 1.00 73.44 182 HIS A O 1
ATOM 1474 N N . LYS A 1 183 ? 8.575 -7.010 -10.849 1.00 67.94 183 LYS A N 1
ATOM 1475 C CA . LYS A 1 183 ? 8.707 -8.033 -9.792 1.00 67.94 183 LYS A CA 1
ATOM 1476 C C . LYS A 1 183 ? 9.854 -7.804 -8.806 1.00 67.94 183 LYS A C 1
ATOM 1478 O O . LYS A 1 183 ? 9.819 -8.305 -7.686 1.00 67.94 183 LYS A O 1
ATOM 1483 N N . GLN A 1 184 ? 10.875 -7.067 -9.228 1.00 64.44 184 GLN A N 1
ATOM 1484 C CA . GLN A 1 184 ? 12.066 -6.765 -8.424 1.00 64.44 184 GLN A CA 1
ATOM 1485 C C . GLN A 1 184 ? 12.073 -5.318 -7.928 1.00 64.44 184 GLN A C 1
ATOM 1487 O O . GLN A 1 184 ? 13.112 -4.809 -7.508 1.00 64.44 184 GLN A O 1
ATOM 1492 N N . LEU A 1 185 ? 10.935 -4.625 -8.021 1.00 66.56 185 LEU A N 1
ATOM 1493 C CA . LEU A 1 185 ? 10.863 -3.248 -7.586 1.00 66.56 185 LEU A CA 1
ATOM 1494 C C . LEU A 1 185 ? 10.937 -3.181 -6.062 1.00 66.56 185 LEU A C 1
ATOM 1496 O O . LEU A 1 185 ? 9.998 -3.502 -5.338 1.00 66.56 185 LEU A O 1
ATOM 1500 N N . ASN A 1 186 ? 12.084 -2.734 -5.582 1.00 63.19 186 ASN A N 1
ATOM 1501 C CA . ASN A 1 186 ? 12.336 -2.532 -4.175 1.00 63.19 186 ASN A CA 1
ATOM 1502 C C . ASN A 1 186 ? 12.430 -1.035 -3.905 1.00 63.19 186 ASN A C 1
ATOM 1504 O O . ASN A 1 186 ? 13.505 -0.439 -3.964 1.00 63.19 186 ASN A O 1
ATOM 1508 N N . ILE A 1 187 ? 11.278 -0.434 -3.623 1.00 60.59 187 ILE A N 1
ATOM 1509 C CA . ILE A 1 187 ? 11.234 0.936 -3.138 1.00 60.59 187 ILE A CA 1
ATOM 1510 C C . ILE A 1 187 ? 11.287 0.868 -1.608 1.00 60.59 187 ILE A C 1
ATOM 1512 O O . ILE A 1 187 ? 10.370 0.294 -1.004 1.00 60.59 187 ILE A O 1
ATOM 1516 N N . PRO A 1 188 ? 12.318 1.443 -0.952 1.00 60.34 188 PRO A N 1
ATOM 1517 C CA . PRO A 1 188 ? 12.224 1.762 0.468 1.00 60.34 188 PRO A CA 1
ATOM 1518 C C . PRO A 1 188 ? 10.891 2.461 0.714 1.00 60.34 188 PRO A C 1
ATOM 1520 O O . PRO A 1 188 ? 10.451 3.215 -0.149 1.00 60.34 188 PRO A O 1
ATOM 1523 N N . GLN A 1 189 ? 10.233 2.208 1.848 1.00 59.56 189 GLN A N 1
ATOM 1524 C CA . GLN A 1 189 ? 8.930 2.820 2.120 1.00 59.56 189 GLN A CA 1
ATOM 1525 C C . GLN A 1 189 ? 8.962 4.314 1.795 1.00 59.56 189 GLN A C 1
ATOM 1527 O O . GLN A 1 189 ? 9.681 5.083 2.431 1.00 59.56 189 GLN A O 1
ATOM 1532 N N . ILE A 1 190 ? 8.208 4.672 0.754 1.00 61.81 190 ILE A N 1
ATOM 1533 C CA . ILE A 1 190 ? 8.146 6.027 0.196 1.00 61.81 190 ILE A CA 1
ATOM 1534 C C . ILE A 1 190 ? 7.677 6.987 1.288 1.00 61.81 190 ILE A C 1
ATOM 1536 O O . ILE A 1 190 ? 8.198 8.085 1.450 1.00 61.81 190 ILE A O 1
ATOM 1540 N N . LEU A 1 191 ? 6.761 6.486 2.111 1.00 67.44 191 LEU A N 1
ATOM 1541 C CA . LEU A 1 191 ? 6.307 7.079 3.351 1.00 67.44 191 LEU A CA 1
ATOM 1542 C C . LEU A 1 191 ? 7.282 6.691 4.469 1.00 67.44 191 LEU A C 1
ATOM 1544 O O . LEU A 1 191 ? 7.047 5.727 5.210 1.00 67.44 191 LEU A O 1
ATOM 1548 N N . ARG A 1 192 ? 8.419 7.388 4.546 1.00 61.56 192 ARG A N 1
ATOM 1549 C CA . ARG A 1 192 ? 9.331 7.248 5.689 1.00 61.56 192 ARG A CA 1
ATOM 1550 C C . ARG A 1 192 ? 8.622 7.689 6.967 1.00 61.56 192 ARG A C 1
ATOM 1552 O O . ARG A 1 192 ? 7.716 8.520 6.927 1.00 61.56 192 ARG A O 1
ATOM 1559 N N . ASP A 1 193 ? 9.031 7.105 8.089 1.00 54.97 193 ASP A N 1
ATOM 1560 C CA . ASP A 1 193 ? 8.504 7.483 9.396 1.00 54.97 193 ASP A CA 1
ATOM 1561 C C . ASP A 1 193 ? 8.768 8.982 9.621 1.00 54.97 193 ASP A C 1
ATOM 1563 O O . ASP A 1 193 ? 9.898 9.452 9.457 1.00 54.97 193 ASP A O 1
ATOM 1567 N N . ARG A 1 194 ? 7.711 9.737 9.935 1.00 54.38 194 ARG A N 1
ATOM 1568 C CA . ARG A 1 194 ? 7.837 11.133 10.358 1.00 54.38 194 ARG A CA 1
ATOM 1569 C C . ARG A 1 194 ? 8.317 11.120 11.810 1.00 54.38 194 ARG A C 1
ATOM 1571 O O . ARG A 1 194 ? 7.707 10.433 12.628 1.00 54.38 194 ARG A O 1
ATOM 1578 N N . GLN A 1 195 ? 9.454 11.770 12.067 1.00 44.22 195 GLN A N 1
ATOM 1579 C CA . GLN A 1 195 ? 9.998 11.959 13.418 1.00 44.22 195 GLN A CA 1
ATOM 1580 C C . GLN A 1 195 ? 9.113 12.899 14.229 1.00 44.22 195 GLN A C 1
ATOM 1582 O O . GLN A 1 195 ? 8.575 13.852 13.621 1.00 44.22 195 GLN A O 1
#

pLDDT: mean 72.73, std 17.41, range [31.78, 93.38]

Sequence (195 aa):
MMVDESKEKDRTHLRVTKETKAALEKYQKNTGSKSANDAIANLLEIDTTQPKAKKPRAIYKEHKGVPAAIVDAAILLCWTLDKNGTTYQIKGFRDKTRVEILQGVSTTLSNSFDPRHNTWKDLYPAWFEQSLDEYVDNRLKSLKRRGFIDNKSKGIWSMAMNILSADETQMLLYIFVYIEPHKQLNIPQILRDRQ

Foldseek 3Di:
DDDDDDPDDDDDDDDDDPVVVVVLVVQCVVVVPPDSVSSVCVVVVPPPPDDDPPPPPPPVVQPLADDLLLLLLQLLCLQQDDPDPDDDDRPGQFWDFLVSSLVSSLVLQCAALPPVNDGSCNVRVVCNVPPSSVSNVVSLVVCVVLVQWHCPDVRTIGGRPPPDDPVNNVVSVVCRNPPDNDSPDDDDNPPDRDD

Radius of gyration: 26.38 Å; Cα contacts (8 Å, |Δi|>4): 161; chains: 1; bounding box: 75×63×48 Å

Mean predicted aligned error: 16.84 Å

Solvent-accessible surface area (backbone atoms only — not comparable to full-atom values): 12185 Å² total; per-residue (Å²): 135,86,86,88,88,79,87,77,74,92,79,85,91,82,89,74,54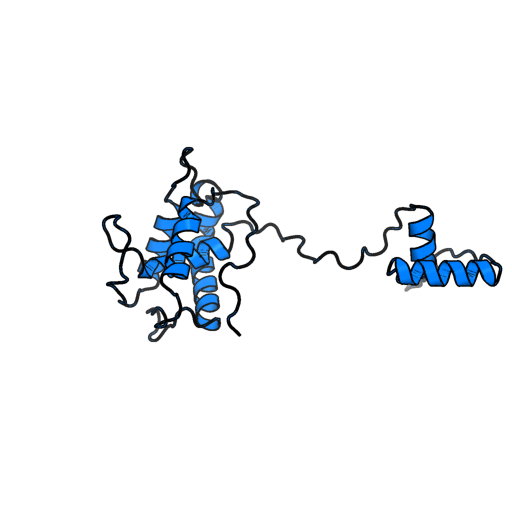,74,64,59,49,54,52,48,56,52,50,17,65,76,70,68,39,91,42,73,66,51,32,51,30,62,75,67,68,48,88,64,94,60,83,70,73,81,60,74,85,62,71,68,68,81,67,82,48,81,46,67,40,59,54,50,40,32,51,61,43,56,53,60,66,67,95,81,86,67,92,76,76,73,84,48,91,64,64,38,43,60,67,58,39,52,51,36,29,53,52,52,37,60,49,51,59,40,96,85,59,55,20,51,40,75,78,28,52,70,32,54,78,75,40,42,70,66,49,50,55,54,47,51,55,51,38,34,75,61,53,56,28,42,68,90,42,96,65,33,34,34,76,38,83,86,64,69,51,73,67,56,51,49,49,50,54,43,45,61,54,71,52,69,67,56,98,82,60,78,66,71,56,76,77,60,81,76,129